Protein AF-A0A5B1LF75-F1 (afdb_monomer_lite)

pLDDT: mean 78.97, std 28.15, range [25.78, 98.94]

Sequence (343 aa):
MTRTSVPAWPSRISGEPVSKRRSRPREAIAARSAGSSSPKNPTRRSAPVAVMGRRYRPGLRGRDVVVQAARVIVPSPSFRDSESMTTTGTDVPAFGTLAWARARGGRMSRWEQVREGALSTRTLGPLMAARAADRLGVPVRNGASLDADELTVPDSKIAREADEECRTTTSPLLYNHSVRTYFWGLMLAKRDGLDPDRELFFVASMLHDLTLDATHRDHARMACFAARGGILADEWSEARGLDVVRRATLSNAISLHLNARIDPSFGPEAVLLQAGAGVDTIGLRYRHLDPGSVTRVLKRYPRHDLKASLPQTFAHEAHAGTRTAFLKSIGFNRLVRTSQFAE

Foldseek 3Di:
DDDDDDDDDDDDDDDDDDDDDDDDDDDDDDDDDDDDDDDDDDDDDDDDDDDDDDDDDDDDDDDDDDDDDDPPDDDDDDDDDDDDDDDDDPCQDDPLFLSNCVVPLQFDDPVNLVVLVVLLVVQVVVLVVVLVCVVVVNAQDQAQADDPVSLDADPDPLLVVLLVLLVPQDDLLLSLLLSQLLLQLVSVCSVVVADDPRSLLSSLSSQLCSCLGDVQVPVDSGLASLSSSLVVQLVVVVVVPDDPVSNSLSSRLSSQLLGSADDCVSGSSNRSSNQSSCCLQQVRCVSNHDPVRVVVSCVVRPNVPSLPPVLVSLVVSLPPRHSSVSCVVVPSNVSRNSHPDDD

Structure (mmCIF, N/CA/C/O backbone):
data_AF-A0A5B1LF75-F1
#
_entry.id   AF-A0A5B1LF75-F1
#
loop_
_atom_site.group_PDB
_atom_site.id
_atom_site.type_symbol
_atom_site.label_atom_id
_atom_site.label_alt_id
_atom_site.label_comp_id
_atom_site.label_asym_id
_atom_site.label_entity_id
_atom_site.label_seq_id
_atom_site.pdbx_PDB_ins_code
_atom_site.Cartn_x
_atom_site.Cartn_y
_atom_site.Cartn_z
_atom_site.occupancy
_atom_site.B_iso_or_equiv
_atom_site.auth_seq_id
_atom_site.auth_comp_id
_atom_site.auth_asym_id
_atom_site.auth_atom_id
_atom_site.pdbx_PDB_model_num
ATOM 1 N N . MET A 1 1 ? -11.449 -18.510 34.851 1.00 39.66 1 MET A N 1
ATOM 2 C CA . MET A 1 1 ? -11.137 -17.662 33.677 1.00 39.66 1 MET A CA 1
ATOM 3 C C . MET A 1 1 ? -10.036 -18.332 32.870 1.00 39.66 1 MET A C 1
ATOM 5 O O . MET A 1 1 ? -8.878 -18.271 33.260 1.00 39.66 1 MET A O 1
ATOM 9 N N . THR A 1 2 ? -10.389 -19.028 31.795 1.00 30.19 2 THR A N 1
ATOM 10 C CA . THR A 1 2 ? -9.448 -19.762 30.936 1.00 30.19 2 THR A CA 1
ATOM 11 C C . THR A 1 2 ? -8.926 -18.851 29.822 1.00 30.19 2 THR A C 1
ATOM 13 O O . THR A 1 2 ? -9.689 -18.397 28.975 1.00 30.19 2 THR A O 1
ATOM 16 N N . ARG A 1 3 ? -7.618 -18.561 29.817 1.00 30.80 3 ARG A N 1
ATOM 17 C CA . ARG A 1 3 ? -6.951 -17.886 28.691 1.00 30.80 3 ARG A CA 1
ATOM 18 C C . ARG A 1 3 ? -6.639 -18.913 27.602 1.00 30.80 3 ARG A C 1
ATOM 20 O O . ARG A 1 3 ? -5.670 -19.654 27.729 1.00 30.80 3 ARG A O 1
ATOM 27 N N . THR A 1 4 ? -7.407 -18.921 26.520 1.00 30.05 4 THR A N 1
ATOM 28 C CA . THR A 1 4 ? -7.021 -19.585 25.269 1.00 30.05 4 THR A CA 1
ATOM 29 C C . THR A 1 4 ? -6.006 -18.720 24.521 1.00 30.05 4 THR A C 1
ATOM 31 O O . THR A 1 4 ? -6.343 -17.688 23.945 1.00 30.05 4 THR A O 1
ATOM 34 N N . SER A 1 5 ? -4.740 -19.131 24.545 1.00 34.69 5 SER A N 1
ATOM 35 C CA . SER A 1 5 ? -3.685 -18.590 23.684 1.00 34.69 5 SER A CA 1
ATOM 36 C C . SER A 1 5 ? -3.685 -19.311 22.334 1.00 34.69 5 SER A C 1
ATOM 38 O O . SER A 1 5 ? -3.581 -20.535 22.299 1.00 34.69 5 SER A O 1
ATOM 40 N N . VAL A 1 6 ? -3.757 -18.556 21.238 1.00 40.31 6 VAL A N 1
ATOM 41 C CA . VAL A 1 6 ? -3.705 -19.045 19.846 1.00 40.31 6 VAL A CA 1
ATOM 42 C C . VAL A 1 6 ? -2.412 -18.499 19.206 1.00 40.31 6 VAL A C 1
ATOM 44 O O . VAL A 1 6 ? -2.029 -17.372 19.535 1.00 40.31 6 VAL A O 1
ATOM 47 N N . PRO A 1 7 ? -1.663 -19.284 18.405 1.00 35.97 7 PRO A N 1
ATOM 48 C CA . PRO A 1 7 ? -0.210 -19.120 18.333 1.00 35.97 7 PRO A CA 1
ATOM 49 C C . PRO A 1 7 ? 0.281 -17.995 17.410 1.00 35.97 7 PRO A C 1
ATOM 51 O O . PRO A 1 7 ? -0.265 -17.735 16.338 1.00 35.97 7 PRO A O 1
ATOM 54 N N . ALA A 1 8 ? 1.401 -17.390 17.811 1.00 37.75 8 ALA A N 1
ATOM 55 C CA . ALA A 1 8 ? 2.322 -16.734 16.889 1.00 37.75 8 ALA A CA 1
ATOM 56 C C . ALA A 1 8 ? 3.157 -17.797 16.149 1.00 37.75 8 ALA A C 1
ATOM 58 O O . ALA A 1 8 ? 3.396 -18.880 16.688 1.00 37.75 8 ALA A O 1
ATOM 59 N N . TRP A 1 9 ? 3.623 -17.485 14.937 1.00 36.34 9 TRP A N 1
ATOM 60 C CA . TRP A 1 9 ? 4.551 -18.357 14.209 1.00 36.34 9 TRP A CA 1
ATOM 61 C C . TRP A 1 9 ? 5.855 -18.539 15.016 1.00 36.34 9 TRP A C 1
ATOM 63 O O . TRP A 1 9 ? 6.400 -17.544 15.501 1.00 36.34 9 TRP A O 1
ATOM 73 N N . PRO A 1 10 ? 6.357 -19.775 15.202 1.00 34.59 10 PRO A N 1
ATOM 74 C CA . PRO A 1 10 ? 7.501 -20.029 16.071 1.00 34.59 10 PRO A CA 1
ATOM 75 C C . PRO A 1 10 ? 8.816 -19.557 15.437 1.00 34.59 10 PRO A C 1
ATOM 77 O O . PRO A 1 10 ? 9.327 -20.155 14.491 1.00 34.59 10 PRO A O 1
ATOM 80 N N . SER A 1 11 ? 9.413 -18.510 16.004 1.00 39.75 11 SER A N 1
ATOM 81 C CA . SER A 1 11 ? 10.752 -18.043 15.636 1.00 39.75 11 SER A CA 1
ATOM 82 C C . SER A 1 11 ? 11.831 -18.967 16.221 1.00 39.75 11 SER A C 1
ATOM 84 O O . SER A 1 11 ? 12.117 -18.869 17.415 1.00 39.75 11 SER A O 1
ATOM 86 N N . ARG A 1 12 ? 12.439 -19.845 15.405 1.00 31.09 12 ARG A N 1
ATOM 87 C CA . ARG A 1 12 ? 13.788 -20.438 15.607 1.00 31.09 12 ARG A CA 1
ATOM 88 C C . ARG A 1 12 ? 14.152 -21.426 14.490 1.00 31.09 12 ARG A C 1
ATOM 90 O O . ARG A 1 12 ? 13.627 -22.531 14.483 1.00 31.09 12 ARG A O 1
ATOM 97 N N . ILE A 1 13 ? 15.170 -21.096 13.692 1.00 33.12 13 ILE A N 1
ATOM 98 C CA . ILE A 1 13 ? 16.355 -21.958 13.526 1.00 33.12 13 ILE A CA 1
ATOM 99 C C . ILE A 1 13 ? 17.583 -21.042 13.519 1.00 33.12 13 ILE A C 1
ATOM 101 O O . ILE A 1 13 ? 17.749 -20.215 12.630 1.00 33.12 13 ILE A O 1
ATOM 105 N N . SER A 1 14 ? 18.444 -21.196 14.520 1.00 31.70 14 SER A N 1
ATOM 106 C CA . SER A 1 14 ? 19.818 -20.690 14.506 1.00 31.70 14 SER A CA 1
ATOM 107 C C . SER A 1 14 ? 20.726 -21.777 13.926 1.00 31.70 14 SER A C 1
ATOM 109 O O . SER A 1 14 ? 20.768 -22.875 14.481 1.00 31.70 14 SER A O 1
ATOM 111 N N . GLY A 1 15 ? 21.440 -21.480 12.839 1.00 29.59 15 GLY A N 1
ATOM 112 C CA . GLY A 1 15 ? 22.376 -22.395 12.178 1.00 29.59 15 GLY A CA 1
ATOM 113 C C . GLY A 1 15 ? 23.589 -21.641 11.627 1.00 29.59 15 GLY A C 1
ATOM 114 O O . GLY A 1 15 ? 23.452 -20.532 11.121 1.00 29.59 15 GLY A O 1
ATOM 115 N N . GLU A 1 16 ? 24.768 -22.234 11.795 1.00 31.58 16 GLU A N 1
ATOM 116 C CA . GLU A 1 16 ? 26.101 -21.637 11.613 1.00 31.58 16 GLU A CA 1
ATOM 117 C C . GLU A 1 16 ? 26.503 -21.278 10.158 1.00 31.58 16 GLU A C 1
ATOM 119 O O . GLU A 1 16 ? 25.836 -21.684 9.204 1.00 31.58 16 GLU A O 1
ATOM 124 N N . PRO A 1 17 ? 27.573 -20.472 9.955 1.00 30.55 17 PRO A N 1
ATOM 125 C CA . PRO A 1 17 ? 27.799 -19.768 8.691 1.00 30.55 17 PRO A CA 1
ATOM 126 C C . PRO A 1 17 ? 28.269 -20.659 7.533 1.00 30.55 17 PRO A C 1
ATOM 128 O O . PRO A 1 17 ? 29.198 -21.460 7.650 1.00 30.55 17 PRO A O 1
ATOM 131 N N . VAL A 1 18 ? 27.694 -20.420 6.351 1.00 33.41 18 VAL A N 1
ATOM 132 C CA . VAL A 1 18 ? 28.089 -21.081 5.100 1.00 33.41 18 VAL A CA 1
ATOM 133 C C . VAL A 1 18 ? 29.490 -20.636 4.671 1.00 33.41 18 VAL A C 1
ATOM 135 O O . VAL A 1 18 ? 29.747 -19.462 4.396 1.00 33.41 18 VAL A O 1
ATOM 138 N N . SER A 1 19 ? 30.407 -21.598 4.570 1.00 33.44 19 SER A N 1
ATOM 139 C CA . SER A 1 19 ? 31.780 -21.364 4.124 1.00 33.44 19 SER A CA 1
ATOM 140 C C . SER A 1 19 ? 31.873 -21.089 2.615 1.00 33.44 19 SER A C 1
ATOM 142 O O . SER A 1 19 ? 31.141 -21.642 1.792 1.00 33.44 19 SER A O 1
ATOM 144 N N . LYS A 1 20 ? 32.813 -20.217 2.229 1.00 34.72 20 LYS A N 1
ATOM 145 C CA . LYS A 1 20 ? 33.033 -19.791 0.837 1.00 34.72 20 LYS A CA 1
ATOM 146 C C . LYS A 1 20 ? 33.498 -20.958 -0.048 1.00 34.72 20 LYS A C 1
ATOM 148 O O . LYS A 1 20 ? 34.692 -21.258 -0.091 1.00 34.72 20 LYS A O 1
ATOM 153 N N . ARG A 1 21 ? 32.604 -21.553 -0.847 1.00 32.28 21 ARG A N 1
ATOM 154 C CA . ARG A 1 21 ? 33.005 -22.413 -1.977 1.00 32.28 21 ARG A CA 1
ATOM 155 C C . ARG A 1 21 ? 33.239 -21.576 -3.234 1.00 32.28 21 ARG A C 1
ATOM 157 O O . ARG A 1 21 ? 32.323 -20.966 -3.772 1.00 32.28 21 ARG A O 1
ATOM 164 N N . ARG A 1 22 ? 34.491 -21.567 -3.702 1.00 31.94 22 ARG A N 1
ATOM 165 C CA . ARG A 1 22 ? 34.892 -20.961 -4.980 1.00 31.94 22 ARG A CA 1
ATOM 166 C C . ARG A 1 22 ? 34.186 -21.656 -6.145 1.00 31.94 22 ARG A C 1
ATOM 168 O O . ARG A 1 22 ? 34.244 -22.881 -6.253 1.00 31.94 22 ARG A O 1
ATOM 175 N N . SER A 1 23 ? 33.614 -20.874 -7.052 1.00 30.98 23 SER A N 1
ATOM 176 C CA . SER A 1 23 ? 33.208 -21.342 -8.373 1.00 30.98 23 SER A CA 1
ATOM 177 C C . SER A 1 23 ? 34.441 -21.700 -9.215 1.00 30.98 23 SER A C 1
ATOM 179 O O . SER A 1 23 ? 35.432 -20.970 -9.252 1.00 30.98 23 SER A O 1
ATOM 181 N N . ARG A 1 24 ? 34.376 -22.838 -9.912 1.00 33.34 24 ARG A N 1
ATOM 182 C CA . ARG A 1 24 ? 35.199 -23.130 -11.093 1.00 33.34 24 ARG A CA 1
ATOM 183 C C . ARG A 1 24 ? 34.243 -23.332 -12.272 1.00 33.34 24 ARG A C 1
ATOM 185 O O . ARG A 1 24 ? 33.234 -24.011 -12.080 1.00 33.34 24 ARG A O 1
ATOM 192 N N . PRO A 1 25 ? 34.519 -22.753 -13.451 1.00 30.62 25 PRO A N 1
ATOM 193 C CA . PRO A 1 25 ? 33.679 -22.951 -14.624 1.00 30.62 25 PRO A CA 1
ATOM 194 C C . PRO A 1 25 ? 33.821 -24.387 -15.144 1.00 30.62 25 PRO A C 1
ATOM 196 O O . PRO A 1 25 ? 34.864 -25.020 -14.964 1.00 30.62 25 PRO A O 1
ATOM 199 N N . ARG A 1 26 ? 32.785 -24.884 -15.822 1.00 34.56 26 ARG A N 1
ATOM 200 C CA . ARG A 1 26 ? 32.883 -26.046 -16.710 1.00 34.56 26 ARG A CA 1
ATOM 201 C C . ARG A 1 26 ? 32.345 -25.687 -18.085 1.00 34.56 26 ARG A C 1
ATOM 203 O O . ARG A 1 26 ? 31.432 -24.874 -18.203 1.00 34.56 26 ARG A O 1
ATOM 210 N N . GLU A 1 27 ? 33.004 -26.241 -19.092 1.00 31.64 27 GLU A N 1
ATOM 211 C CA . GLU A 1 27 ? 32.927 -25.789 -20.476 1.00 31.64 27 GLU A CA 1
ATOM 212 C C . GLU A 1 27 ? 31.635 -26.196 -21.190 1.00 31.64 27 GLU A C 1
ATOM 214 O O . GLU A 1 27 ? 30.906 -27.098 -20.773 1.00 31.64 27 GLU A O 1
ATOM 219 N N . ALA A 1 28 ? 31.375 -25.509 -22.302 1.00 29.94 28 ALA A N 1
ATOM 220 C CA . ALA A 1 28 ? 30.283 -25.822 -23.205 1.00 29.94 28 ALA A CA 1
ATOM 221 C C . ALA A 1 28 ? 30.513 -27.165 -23.916 1.00 29.94 28 ALA A C 1
ATOM 223 O O . ALA A 1 28 ? 31.607 -27.443 -24.406 1.00 29.94 28 ALA A O 1
ATOM 224 N N . ILE A 1 29 ? 29.446 -27.952 -24.060 1.00 33.34 29 ILE A N 1
ATOM 225 C CA . ILE A 1 29 ? 29.390 -29.082 -24.992 1.00 33.34 29 ILE A CA 1
ATOM 226 C C . ILE A 1 29 ? 28.343 -28.746 -26.054 1.00 33.34 29 ILE A C 1
ATOM 228 O O . ILE A 1 29 ? 27.200 -28.418 -25.739 1.00 33.34 29 ILE A O 1
ATOM 232 N N . ALA A 1 30 ? 28.760 -28.786 -27.318 1.00 31.09 30 ALA A N 1
ATOM 233 C CA . ALA A 1 30 ? 27.933 -28.402 -28.453 1.00 31.09 30 ALA A CA 1
ATOM 234 C C . ALA A 1 30 ? 26.830 -29.435 -28.741 1.00 31.09 30 ALA A C 1
ATOM 236 O O . ALA A 1 30 ? 27.098 -30.633 -28.849 1.00 31.09 30 ALA A O 1
ATOM 237 N N . ALA A 1 31 ? 25.602 -28.958 -28.947 1.00 31.72 31 ALA A N 1
ATOM 238 C CA . ALA A 1 31 ? 24.515 -29.774 -29.475 1.00 31.72 31 ALA A CA 1
ATOM 239 C C . ALA A 1 31 ? 24.684 -29.970 -30.992 1.00 31.72 31 ALA A C 1
ATOM 241 O O . ALA A 1 31 ? 24.850 -29.001 -31.736 1.00 31.72 31 ALA A O 1
ATOM 242 N N . ARG A 1 32 ? 24.617 -31.222 -31.461 1.00 32.38 32 ARG A N 1
ATOM 243 C CA . ARG A 1 32 ? 24.521 -31.551 -32.892 1.00 32.38 32 ARG A CA 1
ATOM 244 C C . ARG A 1 32 ? 23.061 -31.580 -33.344 1.00 32.38 32 ARG A C 1
ATOM 246 O O . ARG A 1 32 ? 22.176 -31.975 -32.593 1.00 32.38 32 ARG A O 1
ATOM 253 N N . SER A 1 33 ? 22.841 -31.178 -34.590 1.00 29.25 33 SER A N 1
ATOM 254 C CA . SER A 1 33 ? 21.545 -31.126 -35.265 1.00 29.25 33 SER A CA 1
ATOM 255 C C . SER A 1 33 ? 21.204 -32.421 -36.014 1.00 29.25 33 SER A C 1
ATOM 257 O O . SER A 1 33 ? 22.090 -33.058 -36.579 1.00 29.25 33 SER A O 1
ATOM 259 N N . ALA A 1 34 ? 19.907 -32.759 -36.021 1.00 30.27 34 ALA A N 1
ATOM 260 C CA . ALA A 1 34 ? 19.128 -33.629 -36.927 1.00 30.27 34 ALA A CA 1
ATOM 261 C C . ALA A 1 34 ? 17.940 -34.198 -36.115 1.00 30.27 34 ALA A C 1
ATOM 263 O O . ALA A 1 34 ? 18.105 -34.499 -34.940 1.00 30.27 34 ALA A O 1
ATOM 264 N N . GLY A 1 35 ? 16.725 -34.372 -36.634 1.00 26.64 35 GLY A N 1
ATOM 265 C CA . GLY A 1 35 ? 16.194 -34.086 -37.966 1.00 26.64 35 GLY A CA 1
ATOM 266 C C . GLY A 1 35 ? 14.656 -34.132 -37.942 1.00 26.64 35 GLY A C 1
ATOM 267 O O . GLY A 1 35 ? 14.045 -34.383 -36.906 1.00 26.64 35 GLY A O 1
ATOM 268 N N . SER A 1 36 ? 14.024 -33.846 -39.075 1.00 27.98 36 SER A N 1
ATOM 269 C CA . SER A 1 36 ? 12.570 -33.706 -39.223 1.00 27.98 36 SER A CA 1
ATOM 270 C C . SER A 1 36 ? 11.781 -35.023 -39.144 1.00 27.98 36 SER A C 1
ATOM 272 O O . SER A 1 36 ? 12.218 -36.050 -39.654 1.00 27.98 36 SER A O 1
ATOM 274 N N . SER A 1 37 ? 10.545 -34.966 -38.629 1.00 31.20 37 SER A N 1
ATOM 275 C CA . SER A 1 37 ? 9.346 -35.490 -39.325 1.00 31.20 37 SER A CA 1
ATOM 276 C C . SER A 1 37 ? 8.045 -35.267 -38.531 1.00 31.20 37 SER A C 1
ATOM 278 O O . SER A 1 37 ? 7.890 -35.718 -37.404 1.00 31.20 37 SER A O 1
ATOM 280 N N . SER A 1 38 ? 7.067 -34.600 -39.153 1.00 28.22 38 SER A N 1
ATOM 281 C CA . SER A 1 38 ? 5.640 -34.756 -38.815 1.00 28.22 38 SER A CA 1
ATOM 282 C C . SER A 1 38 ? 5.049 -35.904 -39.634 1.00 28.22 38 SER A C 1
ATOM 284 O O . SER A 1 38 ? 5.512 -36.137 -40.753 1.00 28.22 38 SER A O 1
ATOM 286 N N . PRO A 1 39 ? 3.954 -36.532 -39.169 1.00 37.47 39 PRO A N 1
ATOM 287 C CA . PRO A 1 39 ? 2.760 -36.458 -40.016 1.00 37.47 39 PRO A CA 1
ATOM 288 C C . PRO A 1 39 ? 1.398 -36.371 -39.289 1.00 37.47 39 PRO A C 1
ATOM 290 O O . PRO A 1 39 ? 1.063 -37.175 -38.432 1.00 37.47 39 PRO A O 1
ATOM 293 N N . LYS A 1 40 ? 0.572 -35.454 -39.811 1.00 31.16 40 LYS A N 1
ATOM 294 C CA . LYS A 1 40 ? -0.854 -35.611 -40.178 1.00 31.16 40 LYS A CA 1
ATOM 295 C C . LYS A 1 40 ? -1.883 -36.104 -39.136 1.00 31.16 40 LYS A C 1
ATOM 297 O O . LYS A 1 40 ? -2.067 -37.288 -38.884 1.00 31.16 40 LYS A O 1
ATOM 302 N N . ASN A 1 41 ? -2.711 -35.139 -38.745 1.00 30.11 41 ASN A N 1
ATOM 303 C CA . ASN A 1 41 ? -4.072 -35.254 -38.216 1.00 30.11 41 ASN A CA 1
ATOM 304 C C . ASN A 1 41 ? -5.067 -35.902 -39.224 1.00 30.11 41 ASN A C 1
ATOM 306 O O . ASN A 1 41 ? -5.014 -35.546 -40.405 1.00 30.11 41 ASN A O 1
ATOM 310 N N . PRO A 1 42 ? -6.024 -36.750 -38.791 1.00 38.19 42 PRO A N 1
ATOM 311 C CA . PRO A 1 42 ? -7.243 -37.063 -39.538 1.00 38.19 42 PRO A CA 1
ATOM 312 C C . PRO A 1 42 ? -8.510 -36.446 -38.908 1.00 38.19 42 PRO A C 1
ATOM 314 O O . PRO A 1 42 ? -8.822 -36.611 -37.731 1.00 38.19 42 PRO A O 1
ATOM 317 N N . THR A 1 43 ? -9.296 -35.770 -39.742 1.00 32.16 43 THR A N 1
ATOM 318 C CA . THR A 1 43 ? -10.573 -35.133 -39.397 1.00 32.16 43 THR A CA 1
ATOM 319 C C . THR A 1 43 ? -11.711 -36.130 -39.137 1.00 32.16 43 THR A C 1
ATOM 321 O O . THR A 1 43 ? -11.832 -37.146 -39.821 1.00 32.16 43 THR A O 1
ATOM 324 N N . ARG A 1 44 ? -12.664 -35.775 -38.257 1.00 33.28 44 ARG A N 1
ATOM 325 C CA . ARG A 1 44 ? -14.043 -36.298 -38.343 1.00 33.28 44 ARG A CA 1
ATOM 326 C C . ARG A 1 44 ? -15.088 -35.297 -37.830 1.00 33.28 44 ARG A C 1
ATOM 328 O O . ARG A 1 44 ? -14.942 -34.729 -36.755 1.00 33.28 44 ARG A O 1
ATOM 335 N N . ARG A 1 45 ? -16.130 -35.071 -38.639 1.00 30.41 45 ARG A N 1
ATOM 336 C CA . ARG A 1 45 ? -17.307 -34.222 -38.355 1.00 30.41 45 ARG A CA 1
ATOM 337 C C . ARG A 1 45 ? -18.492 -35.041 -37.806 1.00 30.41 45 ARG A C 1
ATOM 339 O O . ARG A 1 45 ? -18.508 -36.259 -37.976 1.00 30.41 45 ARG A O 1
ATOM 346 N N . SER A 1 46 ? -19.514 -34.295 -37.347 1.00 29.77 46 SER A N 1
ATOM 347 C CA . SER A 1 46 ? -20.931 -34.672 -37.104 1.00 29.77 46 SER A CA 1
ATOM 348 C C . SER A 1 46 ? -21.229 -35.384 -35.771 1.00 29.77 46 SER A C 1
ATOM 350 O O . SER A 1 46 ? -20.408 -36.166 -35.313 1.00 29.77 46 SER A O 1
ATOM 352 N N . ALA A 1 47 ? -22.376 -35.175 -35.100 1.00 31.22 47 ALA A N 1
ATOM 353 C CA . ALA A 1 47 ? -23.537 -34.280 -35.333 1.00 31.22 47 ALA A CA 1
ATOM 354 C C . ALA A 1 47 ? -24.262 -33.951 -33.988 1.00 31.22 47 ALA A C 1
ATOM 356 O O . ALA A 1 47 ? -23.972 -34.614 -32.992 1.00 31.22 47 ALA A O 1
ATOM 357 N N . PRO A 1 48 ? -25.163 -32.939 -33.909 1.00 32.34 48 PRO A N 1
ATOM 358 C CA . PRO A 1 48 ? -25.764 -32.503 -32.641 1.00 32.34 48 PRO A CA 1
ATOM 359 C C . PRO A 1 48 ? -27.013 -33.306 -32.233 1.00 32.34 48 PRO A C 1
ATOM 361 O O . PRO A 1 48 ? -27.712 -33.859 -33.079 1.00 32.34 48 PRO A O 1
ATOM 364 N N . VAL A 1 49 ? -27.348 -33.263 -30.939 1.00 30.19 49 VAL A N 1
ATOM 365 C CA . VAL A 1 49 ? -28.645 -33.698 -30.390 1.00 30.19 49 VAL A CA 1
ATOM 366 C C . VAL A 1 49 ? -29.353 -32.491 -29.768 1.00 30.19 49 VAL A C 1
ATOM 368 O O . VAL A 1 49 ? -28.737 -31.700 -29.057 1.00 30.19 49 VAL A O 1
ATOM 371 N N . ALA A 1 50 ? -30.648 -32.355 -30.043 1.00 27.88 50 ALA A N 1
ATOM 372 C CA . ALA A 1 50 ? -31.540 -31.332 -29.500 1.00 27.88 50 ALA A CA 1
ATOM 373 C C . ALA A 1 50 ? -32.891 -31.969 -29.115 1.00 27.88 50 ALA A C 1
ATOM 375 O O . ALA A 1 50 ? -33.107 -33.139 -29.424 1.00 27.88 50 ALA A O 1
ATOM 376 N N . VAL A 1 51 ? -33.813 -31.167 -28.547 1.00 27.75 51 VAL A N 1
ATOM 377 C CA . VAL A 1 51 ? -35.183 -31.555 -28.106 1.00 27.75 51 VAL A CA 1
ATOM 378 C C . VAL A 1 51 ? -35.150 -32.359 -26.782 1.00 27.75 51 VAL A C 1
ATOM 380 O O . VAL A 1 51 ? -34.276 -33.192 -26.600 1.00 27.75 51 VAL A O 1
ATOM 383 N N . MET A 1 52 ? -35.979 -32.165 -25.744 1.00 28.50 52 MET A N 1
ATOM 384 C CA . MET A 1 52 ? -37.241 -31.436 -25.469 1.00 28.50 52 MET A CA 1
ATOM 385 C C . MET A 1 52 ? -37.123 -30.826 -24.040 1.00 28.50 52 MET A C 1
ATOM 387 O O . MET A 1 52 ? -36.352 -31.323 -23.233 1.00 28.50 52 MET A O 1
ATOM 391 N N . GLY A 1 53 ? -37.838 -29.794 -23.584 1.00 25.94 53 GLY A N 1
ATOM 392 C CA . GLY A 1 53 ? -39.105 -29.245 -24.060 1.00 25.94 53 GLY A CA 1
ATOM 393 C C . GLY A 1 53 ? -40.291 -29.623 -23.155 1.00 25.94 53 GLY A C 1
ATOM 394 O O . GLY A 1 53 ? -41.167 -30.353 -23.603 1.00 25.94 53 GLY A O 1
ATOM 395 N N . ARG A 1 54 ? -40.369 -29.116 -21.909 1.00 29.34 54 ARG A N 1
ATOM 396 C CA . ARG A 1 54 ? -41.617 -29.103 -21.104 1.00 29.34 54 ARG A CA 1
ATOM 397 C C . ARG A 1 54 ? -41.790 -27.788 -20.337 1.00 29.34 54 ARG A C 1
ATOM 399 O O . ARG A 1 54 ? -40.918 -27.381 -19.579 1.00 29.34 54 ARG A O 1
ATOM 406 N N . ARG A 1 55 ? -42.945 -27.141 -20.532 1.00 30.55 55 ARG A N 1
ATOM 407 C CA . ARG A 1 55 ? -43.445 -26.022 -19.714 1.00 30.55 55 ARG A CA 1
ATOM 408 C C . ARG A 1 55 ? -44.371 -26.574 -18.627 1.00 30.55 55 ARG A C 1
ATOM 410 O O . ARG A 1 55 ? -45.140 -27.486 -18.915 1.00 30.55 55 ARG A O 1
ATOM 417 N N . TYR A 1 56 ? -44.380 -25.962 -17.444 1.00 25.78 56 TYR A N 1
ATOM 418 C CA . TYR A 1 56 ? -45.478 -26.106 -16.481 1.00 25.78 56 TYR A CA 1
ATOM 419 C C . TYR A 1 56 ? -45.680 -24.810 -15.678 1.00 25.78 56 TYR A C 1
ATOM 421 O O . TYR A 1 56 ? -44.715 -24.134 -15.321 1.00 25.78 56 TYR A O 1
ATOM 429 N N . ARG A 1 57 ? -46.943 -24.442 -15.444 1.00 29.97 57 ARG A N 1
ATOM 430 C CA . ARG A 1 57 ? -47.444 -23.301 -14.648 1.00 29.97 57 ARG A CA 1
ATOM 431 C C . ARG A 1 57 ? -48.967 -23.490 -14.485 1.00 29.97 57 ARG A C 1
ATOM 433 O O . ARG A 1 57 ? -49.553 -24.086 -15.386 1.00 29.97 57 ARG A O 1
ATOM 440 N N . PRO A 1 58 ? -49.640 -22.843 -13.512 1.00 46.84 58 PRO A N 1
ATOM 441 C CA . PRO A 1 58 ? -49.169 -22.344 -12.209 1.00 46.84 58 PRO A CA 1
ATOM 442 C C . PRO A 1 58 ? -50.105 -22.756 -11.036 1.00 46.84 58 PRO A C 1
ATOM 444 O O . PRO A 1 58 ? -51.186 -23.287 -11.263 1.00 46.84 58 PRO A O 1
ATOM 447 N N . GLY A 1 59 ? -49.747 -22.445 -9.779 1.00 26.78 59 GLY A N 1
ATOM 448 C CA . GLY A 1 59 ? -50.627 -22.707 -8.623 1.00 26.78 59 GLY A CA 1
ATOM 449 C C . GLY A 1 59 ? -50.281 -21.963 -7.321 1.00 26.78 59 GLY A C 1
ATOM 450 O O . GLY A 1 59 ? -49.460 -22.430 -6.552 1.00 26.78 59 GLY A O 1
ATOM 451 N N . LEU A 1 60 ? -50.969 -20.835 -7.095 1.00 30.84 60 LEU A N 1
ATOM 452 C CA . LEU A 1 60 ? -51.387 -20.224 -5.810 1.00 30.84 60 LEU A CA 1
ATOM 453 C C . LEU A 1 60 ? -50.400 -19.938 -4.638 1.00 30.84 60 LEU A C 1
ATOM 455 O O . LEU A 1 60 ? -49.987 -20.816 -3.898 1.00 30.84 60 LEU A O 1
ATOM 459 N N . ARG A 1 61 ? -50.285 -18.625 -4.355 1.00 30.56 61 ARG A N 1
ATOM 460 C CA . ARG A 1 61 ? -50.323 -17.930 -3.038 1.00 30.56 61 ARG A CA 1
ATOM 461 C C . ARG A 1 61 ? -49.375 -18.368 -1.898 1.00 30.56 61 ARG A C 1
ATOM 463 O O . ARG A 1 61 ? -49.704 -19.228 -1.093 1.00 30.56 61 ARG A O 1
ATOM 470 N N . GLY A 1 62 ? -48.352 -17.540 -1.676 1.00 28.98 62 GLY A N 1
ATOM 471 C CA . GLY A 1 62 ? -47.696 -17.302 -0.381 1.00 28.98 62 GLY A CA 1
ATOM 472 C C . GLY A 1 62 ? -47.202 -15.849 -0.328 1.00 28.98 62 GLY A C 1
ATOM 473 O O . GLY A 1 62 ? -46.796 -15.315 -1.360 1.00 28.98 62 GLY A O 1
ATOM 474 N N . ARG A 1 63 ? -47.313 -15.170 0.822 1.00 37.19 63 ARG A N 1
ATOM 475 C CA . ARG A 1 63 ? -46.775 -13.810 1.016 1.00 37.19 63 ARG A CA 1
ATOM 476 C C . ARG A 1 63 ? -45.325 -13.921 1.475 1.00 37.19 63 ARG A C 1
ATOM 478 O O . ARG A 1 63 ? -45.125 -14.445 2.558 1.00 37.19 63 ARG A O 1
ATOM 485 N N . ASP A 1 64 ? -44.385 -13.332 0.742 1.00 29.42 64 ASP A N 1
ATOM 486 C CA . ASP A 1 64 ? -43.052 -13.018 1.266 1.00 29.42 64 ASP A CA 1
ATOM 487 C C . ASP A 1 64 ? -42.501 -11.732 0.645 1.00 29.42 64 ASP A C 1
ATOM 489 O O . ASP A 1 64 ? -42.658 -11.469 -0.551 1.00 29.42 64 ASP A O 1
ATOM 493 N N . VAL A 1 65 ? -41.869 -10.908 1.483 1.00 34.47 65 VAL A N 1
ATOM 494 C CA . VAL A 1 65 ? -41.248 -9.638 1.089 1.00 34.47 65 VAL A CA 1
ATOM 495 C C . VAL A 1 65 ? -39.827 -9.923 0.614 1.00 34.47 65 VAL A C 1
ATOM 497 O O . VAL A 1 65 ? -38.928 -10.150 1.419 1.00 34.47 65 VAL A O 1
ATOM 500 N N . VAL A 1 66 ? -39.610 -9.896 -0.702 1.00 28.72 66 VAL A N 1
ATOM 501 C CA . VAL A 1 66 ? -38.280 -10.110 -1.288 1.00 28.72 66 VAL A CA 1
ATOM 502 C C . VAL A 1 66 ? -37.568 -8.774 -1.481 1.00 28.72 66 VAL A C 1
ATOM 504 O O . VAL A 1 66 ? -37.929 -7.977 -2.346 1.00 28.72 66 VAL A O 1
ATOM 507 N N . VAL A 1 67 ? -36.509 -8.552 -0.700 1.00 32.28 67 VAL A N 1
ATOM 508 C CA . VAL A 1 67 ? -35.537 -7.480 -0.950 1.00 32.28 67 VAL A CA 1
ATOM 509 C C . VAL A 1 67 ? -34.780 -7.811 -2.236 1.00 32.28 67 VAL A C 1
ATOM 511 O O . VAL A 1 67 ? -34.060 -8.807 -2.311 1.00 32.28 67 VAL A O 1
ATOM 514 N N . GLN A 1 68 ? -34.948 -6.982 -3.265 1.00 25.91 68 GLN A N 1
ATOM 515 C CA . GLN A 1 68 ? -34.378 -7.226 -4.587 1.00 25.91 68 GLN A CA 1
ATOM 516 C C . GLN A 1 68 ? -32.884 -6.864 -4.625 1.00 25.91 68 GLN A C 1
ATOM 518 O O . GLN A 1 68 ? -32.489 -5.790 -5.075 1.00 25.91 68 GLN A O 1
ATOM 523 N N . ALA A 1 69 ? -32.038 -7.785 -4.160 1.00 30.03 69 ALA A N 1
ATOM 524 C CA . ALA A 1 69 ? -30.594 -7.701 -4.341 1.00 30.03 69 ALA A CA 1
ATOM 525 C C . ALA A 1 69 ? -30.243 -7.855 -5.833 1.00 30.03 69 ALA A C 1
ATOM 527 O O . ALA A 1 69 ? -30.333 -8.946 -6.403 1.00 30.03 69 ALA A O 1
ATOM 528 N N . ALA A 1 70 ? -29.839 -6.758 -6.474 1.00 28.80 70 ALA A N 1
ATOM 529 C CA . ALA A 1 70 ? -29.369 -6.772 -7.853 1.00 28.80 70 ALA A CA 1
ATOM 530 C C . ALA A 1 70 ? -28.020 -7.507 -7.946 1.00 28.80 70 ALA A C 1
ATOM 532 O O . ALA A 1 70 ? -26.963 -6.931 -7.696 1.00 28.80 70 ALA A O 1
ATOM 533 N N . ARG A 1 71 ? -28.050 -8.793 -8.320 1.00 28.12 71 ARG A N 1
ATOM 534 C CA . ARG A 1 71 ? -26.843 -9.534 -8.710 1.00 28.12 71 ARG A CA 1
ATOM 535 C C . ARG A 1 71 ? -26.281 -8.931 -9.997 1.00 28.12 71 ARG A C 1
ATOM 537 O O . ARG A 1 71 ? -26.819 -9.172 -11.076 1.00 28.12 71 ARG A O 1
ATOM 544 N N . VAL A 1 72 ? -25.185 -8.186 -9.883 1.00 30.52 72 VAL A N 1
ATOM 545 C CA . VAL A 1 72 ? -24.358 -7.813 -11.034 1.00 30.52 72 VAL A CA 1
ATOM 546 C C . VAL A 1 72 ? -23.646 -9.076 -11.514 1.00 30.52 72 VAL A C 1
ATOM 548 O O . VAL A 1 72 ? -22.662 -9.513 -10.924 1.00 30.52 72 VAL A O 1
ATOM 551 N N . ILE A 1 73 ? -24.179 -9.696 -12.565 1.00 30.36 73 ILE A N 1
ATOM 552 C CA . ILE A 1 73 ? -23.508 -10.796 -13.256 1.00 30.36 73 ILE A CA 1
ATOM 553 C C . ILE A 1 73 ? -22.412 -10.170 -14.119 1.00 30.36 73 ILE A C 1
ATOM 555 O O . ILE A 1 73 ? -22.705 -9.570 -15.150 1.00 30.36 73 ILE A O 1
ATOM 559 N N . VAL A 1 74 ? -21.158 -10.300 -13.689 1.00 33.78 74 VAL A N 1
ATOM 560 C CA . VAL A 1 74 ? -19.993 -9.970 -14.517 1.00 33.78 74 VAL A CA 1
ATOM 561 C C . VAL A 1 74 ? -19.771 -11.141 -15.482 1.00 33.78 74 VAL A C 1
ATOM 563 O O . VAL A 1 74 ? -19.498 -12.248 -15.014 1.00 33.78 74 VAL A O 1
ATOM 566 N N . PRO A 1 75 ? -19.918 -10.965 -16.808 1.00 30.19 75 PRO A N 1
ATOM 567 C CA . PRO A 1 75 ? -19.657 -12.044 -17.751 1.00 30.19 75 PRO A CA 1
ATOM 568 C C . PRO A 1 75 ? -18.150 -12.302 -17.852 1.00 30.19 75 PRO A C 1
ATOM 570 O O . PRO A 1 75 ? -17.368 -11.386 -18.104 1.00 30.19 75 PRO A O 1
ATOM 573 N N . SER A 1 76 ? -17.739 -13.560 -17.694 1.00 30.30 76 SER A N 1
ATOM 574 C CA . SER A 1 76 ? -16.372 -13.988 -18.002 1.00 30.30 76 SER A CA 1
ATOM 575 C C . SER A 1 76 ? -16.102 -13.813 -19.505 1.00 30.30 76 SER A C 1
ATOM 577 O O . SER A 1 76 ? -16.927 -14.259 -20.308 1.00 30.30 76 SER A O 1
ATOM 579 N N . PRO A 1 77 ? -14.980 -13.199 -19.923 1.00 33.72 77 PRO A N 1
ATOM 580 C CA . PRO A 1 77 ? -14.687 -13.015 -21.338 1.00 33.72 77 PRO A CA 1
ATOM 581 C C . PRO A 1 77 ? -14.301 -14.354 -21.977 1.00 33.72 77 PRO A C 1
ATOM 583 O O . PRO A 1 77 ? -13.230 -14.903 -21.720 1.00 33.72 77 PRO A O 1
ATOM 586 N N . SER A 1 78 ? -15.174 -14.882 -22.833 1.00 30.94 78 SER A N 1
ATOM 587 C CA . SER A 1 78 ? -14.836 -15.999 -23.710 1.00 30.94 78 SER A CA 1
ATOM 588 C C . SER A 1 78 ? -13.886 -15.518 -24.806 1.00 30.94 78 SER A C 1
ATOM 590 O O . SER A 1 78 ? -14.265 -14.738 -25.679 1.00 30.94 78 SER A O 1
ATOM 592 N N . PHE A 1 79 ? -12.647 -16.008 -24.778 1.00 30.05 79 PHE A N 1
ATOM 593 C CA . PHE A 1 79 ? -11.697 -15.786 -25.864 1.00 30.05 79 PHE A CA 1
ATOM 594 C C . PHE A 1 79 ? -12.258 -16.364 -27.174 1.00 30.05 79 PHE A C 1
ATOM 596 O O . PHE A 1 79 ? -12.648 -17.533 -27.240 1.00 30.05 79 PHE A O 1
ATOM 603 N N . ARG A 1 80 ? -12.289 -15.539 -28.222 1.00 28.67 80 ARG A N 1
ATOM 604 C CA . ARG A 1 80 ? -12.405 -15.972 -29.615 1.00 28.67 80 ARG A CA 1
ATOM 605 C C . ARG A 1 80 ? -11.382 -15.210 -30.432 1.00 28.67 80 ARG A C 1
ATOM 607 O O . ARG A 1 80 ? -11.319 -13.988 -30.345 1.00 28.67 80 ARG A O 1
ATOM 614 N N . ASP A 1 81 ? -10.628 -15.950 -31.228 1.00 33.66 81 ASP A N 1
ATOM 615 C CA . ASP A 1 81 ? -9.653 -15.389 -32.149 1.00 33.66 81 ASP A CA 1
ATOM 616 C C . ASP A 1 81 ? -10.346 -14.570 -33.245 1.00 33.66 81 ASP A C 1
ATOM 618 O O . ASP A 1 81 ? -11.353 -14.993 -33.823 1.00 33.66 81 ASP A O 1
ATOM 622 N N . SER A 1 82 ? -9.776 -13.411 -33.560 1.00 33.62 82 SER A N 1
ATOM 623 C CA . SER A 1 82 ? -10.090 -12.656 -34.771 1.00 33.62 82 SER A CA 1
ATOM 624 C C . SER A 1 82 ? -8.821 -11.976 -35.276 1.00 33.62 82 SER A C 1
ATOM 626 O O . SER A 1 82 ? -8.375 -10.974 -34.715 1.00 33.62 82 SER A O 1
ATOM 628 N N . GLU A 1 83 ? -8.225 -12.538 -36.323 1.00 35.03 83 GLU A N 1
ATOM 629 C CA . GLU A 1 83 ? -7.086 -11.933 -37.006 1.00 35.03 83 GLU A CA 1
ATOM 630 C C . GLU A 1 83 ? -7.496 -10.725 -37.868 1.00 35.03 83 GLU A C 1
ATOM 632 O O . GLU A 1 83 ? -8.513 -10.745 -38.561 1.00 35.03 83 GLU A O 1
ATOM 637 N N . SER A 1 84 ? -6.566 -9.766 -37.937 1.00 33.41 84 SER A N 1
ATOM 638 C CA . SER A 1 84 ? -6.315 -8.816 -39.037 1.00 33.41 84 SER A CA 1
ATOM 639 C C . SER A 1 84 ? -7.024 -7.443 -39.087 1.00 33.41 84 SER A C 1
ATOM 641 O O . SER A 1 84 ? -8.194 -7.274 -38.764 1.00 33.41 84 SER A O 1
ATOM 643 N N . MET A 1 85 ? -6.232 -6.481 -39.597 1.00 31.48 85 MET A N 1
ATOM 644 C CA . MET A 1 85 ? -6.549 -5.126 -40.095 1.00 31.48 85 MET A CA 1
ATOM 645 C C . MET A 1 85 ? -6.698 -3.950 -39.097 1.00 31.48 85 MET A C 1
ATOM 647 O O . MET A 1 85 ? -7.786 -3.482 -38.792 1.00 31.48 85 MET A O 1
ATOM 651 N N . THR A 1 86 ? -5.535 -3.414 -38.681 1.00 36.66 86 THR A N 1
ATOM 652 C CA . THR A 1 86 ? -5.046 -2.023 -38.940 1.00 36.66 86 THR A CA 1
ATOM 653 C C . THR A 1 86 ? -6.093 -0.893 -39.119 1.00 36.66 86 THR A C 1
ATOM 655 O O . THR A 1 86 ? -6.956 -1.016 -39.978 1.00 36.66 86 THR A O 1
ATOM 658 N N . THR A 1 87 ? -6.015 0.294 -38.490 1.00 35.53 87 THR A N 1
ATOM 659 C CA . THR A 1 87 ? -4.835 1.168 -38.254 1.00 35.53 87 THR A CA 1
ATOM 660 C C . THR A 1 87 ? -4.987 2.153 -37.069 1.00 35.53 87 THR A C 1
ATOM 662 O O . THR A 1 87 ? -6.077 2.640 -36.794 1.00 35.53 87 THR A O 1
ATOM 665 N N . THR A 1 88 ? -3.847 2.575 -36.496 1.00 40.72 88 THR A N 1
ATOM 666 C CA . THR A 1 88 ? -3.610 3.881 -35.822 1.00 40.72 88 THR A CA 1
ATOM 667 C C . THR A 1 88 ? -4.554 4.327 -34.693 1.00 40.72 88 THR A C 1
ATOM 669 O O . THR A 1 88 ? -5.333 5.267 -34.844 1.00 40.72 88 THR A O 1
ATOM 672 N N . GLY A 1 89 ? -4.322 3.787 -33.498 1.00 39.31 89 GLY A N 1
ATOM 673 C CA . GLY A 1 89 ? -4.458 4.525 -32.240 1.00 39.31 89 GLY A CA 1
ATOM 674 C C . GLY A 1 89 ? -3.142 4.417 -31.469 1.00 39.31 89 GLY A C 1
ATOM 675 O O . GLY A 1 89 ? -2.565 3.335 -31.400 1.00 39.31 89 GLY A O 1
ATOM 676 N N . THR A 1 90 ? -2.617 5.515 -30.918 1.00 45.16 90 THR A N 1
ATOM 677 C CA . THR A 1 90 ? -1.502 5.416 -29.965 1.00 45.16 90 THR A CA 1
ATOM 678 C C . THR A 1 90 ? -2.056 4.915 -28.637 1.00 45.16 90 THR A C 1
ATOM 680 O O . THR A 1 90 ? -2.554 5.725 -27.851 1.00 45.16 90 THR A O 1
ATOM 683 N N . ASP A 1 91 ? -1.978 3.606 -28.387 1.00 64.06 91 ASP A N 1
ATOM 684 C CA . ASP A 1 91 ? -2.330 3.007 -27.095 1.00 64.06 91 ASP A CA 1
ATOM 685 C C . ASP A 1 91 ? -1.334 3.463 -26.020 1.00 64.06 91 ASP A C 1
ATOM 687 O O . ASP A 1 91 ? -0.335 2.811 -25.712 1.00 64.06 91 ASP A O 1
ATOM 691 N N . VAL A 1 9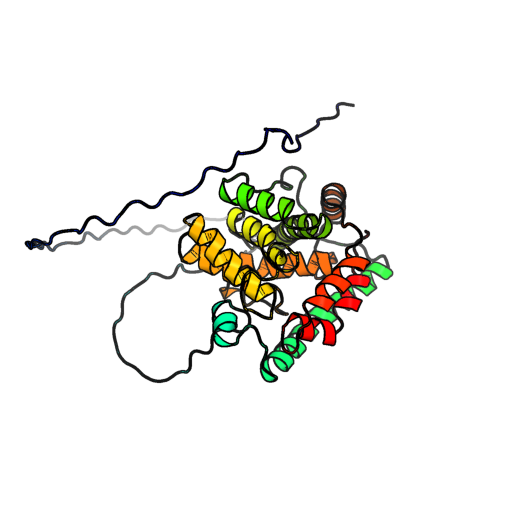2 ? -1.594 4.645 -25.460 1.00 77.62 92 VAL A N 1
ATOM 692 C CA . VAL A 1 92 ? -0.883 5.162 -24.293 1.00 77.62 92 VAL A CA 1
ATOM 693 C C . VAL A 1 92 ? -1.332 4.330 -23.090 1.00 77.62 92 VAL A C 1
ATOM 695 O O . VAL A 1 92 ? -2.514 4.382 -22.741 1.00 77.62 92 VAL A O 1
ATOM 698 N N . PRO A 1 93 ? -0.432 3.583 -22.422 1.00 93.06 93 PRO A N 1
ATOM 699 C CA . PRO A 1 93 ? -0.840 2.731 -21.316 1.00 93.06 93 PRO A CA 1
ATOM 700 C C . PRO A 1 93 ? -1.477 3.537 -20.181 1.00 93.06 93 PRO A C 1
ATOM 702 O O . PRO A 1 93 ? -1.028 4.640 -19.852 1.00 93.06 93 PRO A O 1
ATOM 705 N N . ALA A 1 94 ? -2.509 2.968 -19.559 1.00 95.19 94 ALA A N 1
ATOM 706 C CA . ALA A 1 94 ? -3.295 3.644 -18.534 1.00 95.19 94 ALA A CA 1
ATOM 707 C C . ALA A 1 94 ? -2.430 4.144 -17.362 1.00 95.19 94 ALA A C 1
ATOM 709 O O . ALA A 1 94 ? -1.576 3.421 -16.840 1.00 95.19 94 ALA A O 1
ATOM 710 N N . PHE A 1 95 ? -2.674 5.387 -16.937 1.00 96.25 95 PHE A N 1
ATOM 711 C CA . PHE A 1 95 ? -1.871 6.088 -15.934 1.00 96.25 95 PHE A CA 1
ATOM 712 C C . PHE A 1 95 ? -1.620 5.259 -14.661 1.00 96.25 95 PHE A C 1
ATOM 714 O O . PHE A 1 95 ? -2.550 4.809 -13.992 1.00 96.25 95 PHE A O 1
ATOM 721 N N . GLY A 1 96 ? -0.347 5.117 -14.289 1.00 96.69 96 GLY A N 1
ATOM 722 C CA . GLY A 1 96 ? 0.088 4.434 -13.070 1.00 96.69 96 GLY A CA 1
ATOM 723 C C . GLY A 1 96 ? 0.243 2.913 -13.180 1.00 96.69 96 GLY A C 1
ATOM 724 O O . GLY A 1 96 ? 0.814 2.321 -12.266 1.00 96.69 96 GLY A O 1
ATOM 725 N N . THR A 1 97 ? -0.193 2.281 -14.277 1.00 98.00 97 THR A N 1
ATOM 726 C CA . THR A 1 97 ? 0.102 0.860 -14.563 1.00 98.00 97 THR A CA 1
ATOM 727 C C . THR A 1 97 ? 1.605 0.614 -14.717 1.00 98.00 97 THR A C 1
ATOM 729 O O . THR A 1 97 ? 2.377 1.543 -14.979 1.00 98.00 97 THR A O 1
ATOM 732 N N . LEU A 1 98 ? 2.042 -0.644 -14.616 1.00 97.19 98 LEU A N 1
ATOM 733 C CA . LEU A 1 98 ? 3.443 -0.996 -14.863 1.00 97.19 98 LEU A CA 1
ATOM 734 C C . LEU A 1 98 ? 3.844 -0.725 -16.327 1.00 97.19 98 LEU A C 1
ATOM 736 O O . LEU A 1 98 ? 4.951 -0.258 -16.593 1.00 97.19 98 LEU A O 1
ATOM 740 N N . ALA A 1 99 ? 2.926 -0.931 -17.276 1.00 97.31 99 ALA A N 1
ATOM 741 C CA . ALA A 1 99 ? 3.131 -0.578 -18.682 1.00 97.31 99 ALA A CA 1
ATOM 742 C C . ALA A 1 99 ? 3.338 0.938 -18.869 1.00 97.31 99 ALA A C 1
ATOM 744 O O . ALA A 1 99 ? 4.281 1.354 -19.545 1.00 97.31 99 ALA A O 1
ATOM 745 N N . TRP A 1 100 ? 2.534 1.774 -18.198 1.00 97.00 100 TRP A N 1
ATOM 746 C CA . TRP A 1 100 ? 2.735 3.228 -18.164 1.00 97.00 100 TRP A CA 1
ATOM 747 C C . TRP A 1 100 ? 4.090 3.591 -17.560 1.00 97.00 100 TRP A C 1
ATOM 749 O O . TRP A 1 100 ? 4.817 4.420 -18.108 1.00 97.00 100 TRP A O 1
ATOM 759 N N . ALA A 1 101 ? 4.468 2.943 -16.458 1.00 96.38 101 ALA A N 1
ATOM 760 C CA . ALA A 1 101 ? 5.730 3.225 -15.800 1.00 96.38 101 ALA A CA 1
ATOM 761 C C . ALA A 1 101 ? 6.931 2.887 -16.691 1.00 96.38 101 ALA A C 1
ATOM 763 O O . ALA A 1 101 ? 7.824 3.724 -16.821 1.00 96.38 101 ALA A O 1
ATOM 764 N N . ARG A 1 102 ? 6.920 1.719 -17.352 1.00 95.69 102 ARG A N 1
ATOM 765 C CA . ARG A 1 102 ? 7.928 1.310 -18.344 1.00 95.69 102 ARG A CA 1
ATOM 766 C C . ARG A 1 102 ? 7.995 2.310 -19.513 1.00 95.69 102 ARG A C 1
ATOM 768 O O . ARG A 1 102 ? 9.083 2.758 -19.855 1.00 95.69 102 ARG A O 1
ATOM 775 N N . ALA A 1 103 ? 6.853 2.753 -20.048 1.00 95.06 103 ALA A N 1
ATOM 776 C CA . ALA A 1 103 ? 6.788 3.712 -21.161 1.00 95.06 103 ALA A CA 1
ATOM 777 C C . ALA A 1 103 ? 7.177 5.165 -20.799 1.00 95.06 103 ALA A C 1
ATOM 779 O O . ALA A 1 103 ? 7.543 5.947 -21.678 1.00 95.06 103 ALA A O 1
ATOM 780 N N . ARG A 1 104 ? 7.065 5.567 -19.524 1.00 93.25 104 ARG A N 1
ATOM 781 C CA . ARG A 1 104 ? 7.240 6.964 -19.065 1.00 93.25 104 ARG A CA 1
ATOM 782 C C . ARG A 1 104 ? 8.364 7.160 -18.041 1.00 93.25 104 ARG A C 1
ATOM 784 O O . ARG A 1 104 ? 8.510 8.257 -17.502 1.00 93.25 104 ARG A O 1
ATOM 791 N N . GLY A 1 105 ? 9.126 6.116 -17.711 1.00 92.75 105 GLY A N 1
ATOM 792 C CA . GLY A 1 105 ? 10.104 6.140 -16.614 1.00 92.75 105 GLY A CA 1
ATOM 793 C C . GLY A 1 105 ? 9.479 6.470 -15.249 1.00 92.75 105 GLY A C 1
ATOM 794 O O . GLY A 1 105 ? 10.122 7.102 -14.409 1.00 92.75 105 GLY A O 1
ATOM 795 N N . GLY A 1 106 ? 8.199 6.124 -15.057 1.00 93.38 106 GLY A N 1
ATOM 796 C CA . GLY A 1 106 ? 7.424 6.421 -13.845 1.00 93.38 106 GLY A CA 1
ATOM 797 C C . GLY A 1 106 ? 7.153 7.913 -13.596 1.00 93.38 106 GLY A C 1
ATOM 798 O O . GLY A 1 106 ? 6.880 8.300 -12.455 1.00 93.38 106 GLY A O 1
ATOM 799 N N . ARG A 1 107 ? 7.262 8.763 -14.629 1.00 95.94 107 ARG A N 1
ATOM 800 C CA . ARG A 1 107 ? 7.131 10.227 -14.532 1.00 95.94 107 ARG A CA 1
ATOM 801 C C . ARG A 1 107 ? 5.786 10.722 -15.063 1.00 95.94 107 ARG A C 1
ATOM 803 O O . ARG A 1 107 ? 5.410 10.441 -16.198 1.00 95.94 107 ARG A O 1
ATOM 810 N N . MET A 1 108 ? 5.105 11.528 -14.253 1.00 96.00 108 MET A N 1
ATOM 811 C CA . MET A 1 108 ? 3.836 12.169 -14.593 1.00 96.00 108 MET A CA 1
ATOM 812 C C . MET A 1 108 ? 4.044 13.348 -15.551 1.00 96.00 108 MET A C 1
ATOM 814 O O . MET A 1 108 ? 4.813 14.269 -15.262 1.00 96.00 108 MET A O 1
ATOM 818 N N . SER A 1 109 ? 3.283 13.384 -16.639 1.00 95.44 109 SER A N 1
ATOM 819 C CA . SER A 1 109 ? 3.044 14.591 -17.433 1.00 95.44 109 SER A CA 1
ATOM 820 C C . SER A 1 109 ? 2.275 15.653 -16.633 1.00 95.44 109 SER A C 1
ATOM 822 O O . SER A 1 109 ? 1.687 15.378 -15.584 1.00 95.44 109 SER A O 1
ATOM 824 N N . ARG A 1 110 ? 2.241 16.891 -17.143 1.00 95.25 110 ARG A N 1
ATOM 825 C CA . ARG A 1 110 ? 1.457 17.976 -16.528 1.00 95.25 110 ARG A CA 1
ATOM 826 C C . ARG A 1 110 ? -0.050 17.699 -16.561 1.00 95.25 110 ARG A C 1
ATOM 828 O O . ARG A 1 110 ? -0.726 17.978 -15.578 1.00 95.25 110 ARG A O 1
ATOM 835 N N . TRP A 1 111 ? -0.557 17.080 -17.627 1.00 94.56 111 TRP A N 1
ATOM 836 C CA . TRP A 1 111 ? -1.968 16.696 -17.724 1.00 94.56 111 TRP A CA 1
ATOM 837 C C . TRP A 1 111 ? -2.357 15.612 -16.714 1.00 94.56 111 TRP A C 1
ATOM 839 O O . TRP A 1 111 ? -3.411 15.717 -16.091 1.00 94.56 111 TRP A O 1
ATOM 849 N N . GLU A 1 112 ? -1.491 14.624 -16.472 1.00 95.88 112 GLU A N 1
ATOM 850 C CA . GLU A 1 112 ? -1.713 13.622 -15.419 1.00 95.88 112 GLU A CA 1
ATOM 851 C C . GLU A 1 112 ? -1.681 14.254 -14.020 1.00 95.88 112 GLU A C 1
ATOM 853 O O . GLU A 1 112 ? -2.528 13.927 -13.197 1.00 95.88 112 GLU A O 1
ATOM 858 N N . GLN A 1 113 ? -0.785 15.217 -13.758 1.00 96.38 113 GLN A N 1
ATOM 859 C CA . GLN A 1 113 ? -0.764 15.973 -12.491 1.00 96.38 113 GLN A CA 1
ATOM 860 C C . GLN A 1 113 ? -2.072 16.754 -12.269 1.00 96.38 113 GLN A C 1
ATOM 862 O O . GLN A 1 113 ? -2.636 16.713 -11.177 1.00 96.38 113 GLN A O 1
ATOM 867 N N . VAL A 1 114 ? -2.598 17.422 -13.304 1.00 95.44 114 VAL A N 1
ATOM 868 C CA . VAL A 1 114 ? -3.888 18.136 -13.232 1.00 95.44 114 VAL A CA 1
ATOM 869 C C . VAL A 1 114 ? -5.054 17.163 -13.019 1.00 95.44 114 VAL A C 1
ATOM 871 O O . VAL A 1 114 ? -5.894 17.397 -12.149 1.00 95.44 114 VAL A O 1
ATOM 874 N N . ARG A 1 115 ? -5.093 16.044 -13.758 1.00 94.75 115 ARG A N 1
ATOM 875 C CA . ARG A 1 115 ? -6.140 15.013 -13.644 1.00 94.75 115 ARG A CA 1
ATOM 876 C C . ARG A 1 115 ? -6.154 14.353 -12.264 1.00 94.75 115 ARG A C 1
ATOM 878 O O . ARG A 1 115 ? -7.214 14.281 -11.648 1.00 94.75 115 ARG A O 1
ATOM 885 N N . GLU A 1 116 ? -5.002 13.920 -11.755 1.00 94.75 116 GLU A N 1
ATOM 886 C CA . GLU A 1 116 ? -4.897 13.333 -10.414 1.00 94.75 116 GLU A CA 1
ATOM 887 C C . GLU A 1 116 ? -5.201 14.360 -9.316 1.00 94.75 116 GLU A C 1
ATOM 889 O O . GLU A 1 116 ? -5.816 14.014 -8.307 1.00 94.75 116 GLU A O 1
ATOM 894 N N . GLY A 1 117 ? -4.854 15.637 -9.519 1.00 94.00 117 GLY A N 1
ATOM 895 C CA . GLY A 1 117 ? -5.220 16.727 -8.609 1.00 94.00 117 GLY A CA 1
ATOM 896 C C . GLY A 1 117 ? -6.733 16.920 -8.530 1.00 94.00 117 GLY A C 1
ATOM 897 O O . GLY A 1 117 ? -7.305 16.910 -7.440 1.00 94.00 117 GLY A O 1
ATOM 898 N N . ALA A 1 118 ? -7.398 16.996 -9.685 1.00 93.06 118 ALA A N 1
ATOM 899 C CA . ALA A 1 118 ? -8.853 17.069 -9.772 1.00 93.06 118 ALA A CA 1
ATOM 900 C C . ALA A 1 118 ? -9.530 15.838 -9.140 1.00 93.06 118 ALA A C 1
ATOM 902 O O . ALA A 1 118 ? -10.473 15.993 -8.362 1.00 93.06 118 ALA A O 1
ATOM 903 N N . LEU A 1 119 ? -9.032 14.622 -9.396 1.00 92.25 119 LEU A N 1
ATOM 904 C CA . LEU A 1 119 ? -9.547 13.399 -8.768 1.00 92.25 119 LEU A CA 1
ATOM 905 C C . LEU A 1 119 ? -9.345 13.395 -7.246 1.00 92.25 119 LEU A C 1
ATOM 907 O O . LEU A 1 119 ? -10.267 13.023 -6.520 1.00 92.25 119 LEU A O 1
ATOM 911 N N . SER A 1 120 ? -8.204 13.886 -6.753 1.00 90.38 120 SER A N 1
ATOM 912 C CA . SER A 1 120 ? -7.904 13.968 -5.316 1.00 90.38 120 SER A CA 1
ATOM 913 C C . SER A 1 120 ? -8.917 14.820 -4.544 1.00 90.38 120 SER A C 1
ATOM 915 O O . SER A 1 120 ? -9.231 14.493 -3.401 1.00 90.38 120 SER A O 1
ATOM 917 N N . THR A 1 121 ? -9.506 15.860 -5.152 1.00 87.44 121 THR A N 1
ATOM 918 C CA . THR A 1 121 ? -10.544 16.684 -4.490 1.00 87.44 121 THR A CA 1
ATOM 919 C C . THR A 1 121 ? -11.748 15.857 -4.019 1.00 87.44 121 THR A C 1
ATOM 921 O O . THR A 1 121 ? -12.257 16.077 -2.917 1.00 87.44 121 THR A O 1
ATOM 924 N N . ARG A 1 122 ? -12.143 14.839 -4.801 1.00 87.94 122 ARG A N 1
ATOM 925 C CA . ARG A 1 122 ? -13.258 13.924 -4.496 1.00 87.94 122 ARG A CA 1
ATOM 926 C C . ARG A 1 122 ? -12.959 13.003 -3.310 1.00 87.94 122 ARG A C 1
ATOM 928 O O . ARG A 1 122 ? -13.886 12.519 -2.671 1.00 87.94 122 ARG A O 1
ATOM 935 N N . THR A 1 123 ? -11.680 12.800 -3.001 1.00 87.06 123 THR A N 1
ATOM 936 C CA . THR A 1 123 ? -11.194 11.999 -1.869 1.00 87.06 123 THR A CA 1
ATOM 937 C C . THR A 1 123 ? -10.968 12.867 -0.623 1.00 87.06 123 THR A C 1
ATOM 939 O O . THR A 1 123 ? -11.309 12.466 0.492 1.00 87.06 123 THR A O 1
ATOM 942 N N . LEU A 1 124 ? -10.441 14.085 -0.796 1.00 89.31 124 LEU A N 1
ATOM 943 C CA . LEU A 1 124 ? -10.090 14.991 0.303 1.00 89.31 124 LEU A CA 1
ATOM 944 C C . LEU A 1 124 ? -11.306 15.586 1.025 1.00 89.31 124 LEU A C 1
ATOM 946 O O . LEU A 1 124 ? -11.275 15.688 2.251 1.00 89.31 124 LEU A O 1
ATOM 950 N N . GLY A 1 125 ? -12.378 15.942 0.310 1.00 90.56 125 GLY A N 1
ATOM 951 C CA . GLY A 1 125 ? -13.602 16.478 0.925 1.00 90.56 125 GLY A CA 1
ATOM 952 C C . GLY A 1 125 ? -14.209 15.527 1.973 1.00 90.56 125 GLY A C 1
ATOM 953 O O . GLY A 1 125 ? -14.300 15.899 3.148 1.00 90.56 125 GLY A O 1
ATOM 954 N N . PRO A 1 126 ? -14.541 14.273 1.603 1.00 92.50 126 PRO A N 1
ATOM 955 C CA . PRO A 1 126 ? -15.017 13.258 2.543 1.00 92.50 126 PRO A CA 1
ATOM 956 C C . PRO A 1 126 ? -14.037 12.961 3.687 1.00 92.50 126 PRO A C 1
ATOM 958 O O . PRO A 1 126 ? -14.474 12.759 4.819 1.00 92.50 126 PRO A O 1
ATOM 961 N N . LEU A 1 127 ? -12.720 12.985 3.436 1.00 94.31 127 LEU A N 1
ATOM 962 C CA . LEU A 1 127 ? -11.704 12.811 4.482 1.00 94.31 127 LEU A CA 1
ATOM 963 C C . LEU A 1 127 ? -11.740 13.945 5.522 1.00 94.31 127 LEU A C 1
ATOM 965 O O . LEU A 1 127 ? -11.662 13.680 6.722 1.00 94.31 127 LEU A O 1
ATOM 969 N N . MET A 1 128 ? -11.882 15.203 5.094 1.00 95.25 128 MET A N 1
ATOM 970 C CA . MET A 1 128 ? -11.988 16.334 6.024 1.00 95.25 128 MET A CA 1
ATOM 971 C C . MET A 1 128 ? -13.296 16.300 6.818 1.00 95.25 128 MET A C 1
ATOM 973 O O . MET A 1 128 ? -13.264 16.509 8.030 1.00 95.25 128 MET A O 1
ATOM 977 N N . ALA A 1 129 ? -14.416 15.954 6.176 1.00 94.06 129 ALA A N 1
ATOM 978 C CA . ALA A 1 129 ? -15.697 15.762 6.8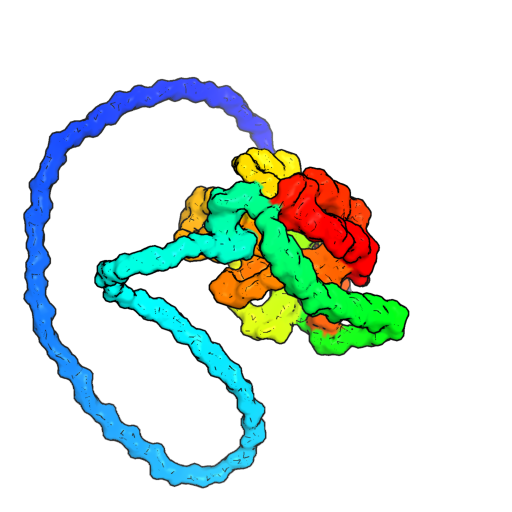58 1.00 94.06 129 ALA A CA 1
ATOM 979 C C . ALA A 1 129 ? -15.629 14.634 7.905 1.00 94.06 129 ALA A C 1
ATOM 981 O O . ALA A 1 129 ? -16.072 14.817 9.039 1.00 94.06 129 ALA A O 1
ATOM 982 N N . ALA A 1 130 ? -14.995 13.502 7.574 1.00 93.31 130 ALA A N 1
ATOM 983 C CA . ALA A 1 130 ? -14.759 12.409 8.516 1.00 93.31 130 ALA A CA 1
ATOM 984 C C . ALA A 1 130 ? -13.948 12.873 9.738 1.00 93.31 130 ALA A C 1
ATOM 986 O O . ALA A 1 130 ? -14.367 12.669 10.873 1.00 93.31 130 ALA A O 1
ATOM 987 N N . ARG A 1 131 ? -12.844 13.593 9.513 1.00 95.00 131 ARG A N 1
ATOM 988 C CA . ARG A 1 131 ? -12.001 14.148 10.584 1.00 95.00 131 ARG A CA 1
ATOM 989 C C . ARG A 1 131 ? -12.694 15.224 11.421 1.00 95.00 131 ARG A C 1
ATOM 991 O O . ARG A 1 131 ? -12.312 15.436 12.571 1.00 95.00 131 ARG A O 1
ATOM 998 N N . ALA A 1 132 ? -13.658 15.954 10.863 1.00 95.44 132 ALA A N 1
ATOM 999 C CA . ALA A 1 132 ? -14.494 16.875 11.629 1.00 95.44 132 ALA A CA 1
ATOM 1000 C C . ALA A 1 132 ? -15.464 16.094 12.531 1.00 95.44 132 ALA A C 1
ATOM 1002 O O . ALA A 1 132 ? -15.533 16.370 13.725 1.00 95.44 132 ALA A O 1
ATOM 1003 N N . ALA A 1 133 ? -16.119 15.060 11.995 1.00 94.81 133 ALA A N 1
ATOM 1004 C CA . ALA A 1 133 ? -16.990 14.168 12.759 1.00 94.81 133 ALA A CA 1
ATOM 1005 C C . ALA A 1 133 ? -16.246 13.451 13.906 1.00 94.81 133 ALA A C 1
ATOM 1007 O O . ALA A 1 133 ? -16.782 13.360 15.007 1.00 94.81 133 ALA A O 1
ATOM 1008 N N . ASP A 1 134 ? -14.999 13.018 13.682 1.00 91.50 134 ASP A N 1
ATOM 1009 C CA . ASP A 1 134 ? -14.146 12.420 14.721 1.00 91.50 134 ASP A CA 1
ATOM 1010 C C . ASP A 1 134 ? -13.837 13.422 15.856 1.00 91.50 134 ASP A C 1
ATOM 1012 O O . ASP A 1 134 ? -13.962 13.079 17.029 1.00 91.50 134 ASP A O 1
ATOM 1016 N N . ARG A 1 135 ? -13.516 14.689 15.535 1.00 92.69 135 ARG A N 1
ATOM 1017 C CA . ARG A 1 135 ? -13.296 15.753 16.543 1.00 92.69 135 ARG A CA 1
ATOM 1018 C C . ARG A 1 135 ? -14.555 16.144 17.315 1.00 92.69 135 ARG A C 1
ATOM 1020 O O . ARG A 1 135 ? -14.449 16.571 18.457 1.00 92.69 135 ARG A O 1
ATOM 1027 N N . LEU A 1 136 ? -15.724 16.013 16.692 1.00 96.19 136 LEU A N 1
ATOM 1028 C CA . LEU A 1 136 ? -17.028 16.260 17.312 1.00 96.19 136 LEU A CA 1
ATOM 1029 C C . LEU A 1 136 ? -17.554 15.041 18.095 1.00 96.19 136 LEU A C 1
ATOM 1031 O O . LEU A 1 136 ? -18.696 15.056 18.544 1.00 96.19 136 LEU A O 1
ATOM 1035 N N . GLY A 1 137 ? -16.762 13.969 18.236 1.00 93.31 137 GLY A N 1
ATOM 1036 C CA . GLY A 1 137 ? -17.158 12.763 18.969 1.00 93.31 137 GLY A CA 1
ATOM 1037 C C . GLY A 1 137 ? -18.292 11.967 18.312 1.00 93.31 137 GLY A C 1
ATOM 1038 O O . GLY A 1 137 ? -18.913 11.132 18.966 1.00 93.31 137 GLY A O 1
ATOM 1039 N N . VAL A 1 138 ? -18.587 12.202 17.027 1.00 95.25 138 VAL A N 1
ATOM 1040 C CA . VAL A 1 138 ? -19.677 11.512 16.324 1.00 95.25 138 VAL A CA 1
ATOM 1041 C C . VAL A 1 138 ? -19.305 10.032 16.182 1.00 95.25 138 VAL A C 1
ATOM 1043 O O . VAL A 1 138 ? -18.331 9.727 15.486 1.00 95.25 138 VAL A O 1
ATOM 1046 N N . PRO A 1 139 ? -20.063 9.081 16.756 1.00 92.00 139 PRO A N 1
ATOM 1047 C CA . PRO A 1 139 ? -19.684 7.672 16.738 1.00 92.00 139 PRO A CA 1
ATOM 1048 C C . PRO A 1 139 ? -19.641 7.115 15.312 1.00 92.00 139 PRO A C 1
ATOM 1050 O O . PRO A 1 139 ? -20.412 7.525 14.437 1.00 92.00 139 PRO A O 1
ATOM 1053 N N . VAL A 1 140 ? -18.739 6.163 15.069 1.00 91.25 140 VAL A N 1
ATOM 1054 C CA . VAL A 1 140 ? -18.765 5.356 13.844 1.00 91.25 140 VAL A CA 1
ATOM 1055 C C . VAL A 1 140 ? -19.989 4.440 13.896 1.00 91.25 140 VAL A C 1
ATOM 1057 O O . VAL A 1 140 ? -20.264 3.814 14.917 1.00 91.25 140 VAL A O 1
ATOM 1060 N N . ARG A 1 141 ? -20.741 4.378 12.795 1.00 88.31 141 ARG A N 1
ATOM 1061 C CA . ARG A 1 141 ? -21.909 3.503 12.622 1.00 88.31 141 ARG A CA 1
ATOM 1062 C C . ARG A 1 141 ? -21.687 2.640 11.391 1.00 88.31 141 ARG A C 1
ATOM 1064 O O . ARG A 1 141 ? -21.188 3.145 10.387 1.00 88.31 141 ARG A O 1
ATOM 1071 N N . ASN A 1 142 ? -22.081 1.370 11.462 1.00 88.12 142 ASN A N 1
ATOM 1072 C CA . ASN A 1 142 ? -21.925 0.395 10.376 1.00 88.12 142 ASN A CA 1
ATOM 1073 C C . ASN A 1 142 ? -20.473 0.354 9.854 1.00 88.12 142 ASN A C 1
ATOM 1075 O O . ASN A 1 142 ? -20.214 0.448 8.649 1.00 88.12 142 ASN A O 1
ATOM 1079 N N . GLY A 1 143 ? -19.523 0.298 10.793 1.00 92.12 143 GLY A N 1
ATOM 1080 C CA . GLY A 1 143 ? -18.123 0.015 10.502 1.00 92.12 143 GLY A CA 1
ATOM 1081 C C . GLY A 1 143 ? -17.966 -1.458 10.133 1.00 92.12 143 GLY A C 1
ATOM 1082 O O . GLY A 1 143 ? -18.588 -2.316 10.755 1.00 92.12 143 GLY A O 1
ATOM 1083 N N . ALA A 1 144 ? -17.173 -1.753 9.110 1.00 94.38 144 ALA A N 1
ATOM 1084 C CA . ALA A 1 144 ? -16.884 -3.121 8.716 1.00 94.38 144 ALA A CA 1
ATOM 1085 C C . ALA A 1 144 ? -15.885 -3.749 9.690 1.00 94.38 144 ALA A C 1
ATOM 1087 O O . ALA A 1 144 ? -14.850 -3.151 9.996 1.00 94.38 144 ALA A O 1
ATOM 1088 N N . SER A 1 145 ? -16.219 -4.941 10.176 1.00 92.38 145 SER A N 1
ATOM 1089 C CA . SER A 1 145 ? -15.449 -5.685 11.166 1.00 92.38 145 SER A CA 1
ATOM 1090 C C . SER A 1 145 ? -14.771 -6.914 10.571 1.00 92.38 145 SER A C 1
ATOM 1092 O O . SER A 1 145 ? -15.295 -7.550 9.652 1.00 92.38 145 SER A O 1
ATOM 1094 N N . LEU A 1 146 ? -13.626 -7.267 11.158 1.00 89.81 146 LEU A N 1
ATOM 1095 C CA . LEU A 1 146 ? -13.076 -8.618 11.081 1.00 89.81 146 LEU A CA 1
ATOM 1096 C C . LEU A 1 146 ? -13.152 -9.249 12.467 1.00 89.81 146 LEU A C 1
ATOM 1098 O O . LEU A 1 146 ? -12.664 -8.667 13.447 1.00 89.81 146 LEU A O 1
ATOM 1102 N N . ASP A 1 147 ? -13.752 -10.425 12.544 1.00 86.44 147 ASP A N 1
ATOM 1103 C CA . ASP A 1 147 ? -13.768 -11.254 13.740 1.00 86.44 147 ASP A CA 1
ATOM 1104 C C . ASP A 1 147 ? -12.359 -11.808 14.040 1.00 86.44 147 ASP A C 1
ATOM 1106 O O . ASP A 1 147 ? -11.404 -11.617 13.281 1.00 86.44 147 ASP A O 1
ATOM 1110 N N . ALA A 1 148 ? -12.155 -12.379 15.229 1.00 80.44 148 ALA A N 1
ATOM 1111 C CA . ALA A 1 148 ? -10.803 -12.696 15.714 1.00 80.44 148 ALA A CA 1
ATOM 1112 C C . ALA A 1 148 ? -10.109 -13.819 14.913 1.00 80.44 148 ALA A C 1
ATOM 1114 O O . ALA A 1 148 ? -8.882 -13.851 14.832 1.00 80.44 148 ALA A O 1
ATOM 1115 N N . ASP A 1 149 ? -10.902 -14.704 14.322 1.00 84.69 149 ASP A N 1
ATOM 1116 C CA . ASP A 1 149 ? -10.554 -15.763 13.375 1.00 84.69 149 ASP A CA 1
ATOM 1117 C C . ASP A 1 149 ? -10.340 -15.237 11.942 1.00 84.69 149 ASP A C 1
ATOM 1119 O O . ASP A 1 149 ? -9.446 -15.707 11.234 1.00 84.69 149 ASP A O 1
ATOM 1123 N N . GLU A 1 150 ? -11.067 -14.191 11.534 1.00 85.75 150 GLU A N 1
ATOM 1124 C CA . GLU A 1 150 ? -10.818 -13.483 10.269 1.00 85.75 150 GLU A CA 1
ATOM 1125 C C . GLU A 1 150 ? -9.487 -12.695 10.265 1.00 85.75 150 GLU A C 1
ATOM 1127 O O . GLU A 1 150 ? -8.980 -12.358 9.191 1.00 85.75 150 GLU A O 1
ATOM 1132 N N . LEU A 1 151 ? -8.875 -12.438 11.433 1.00 87.50 151 LEU A N 1
ATOM 1133 C CA . LEU A 1 151 ? -7.532 -11.842 11.578 1.00 87.50 151 LEU A CA 1
ATOM 1134 C C . LEU A 1 151 ? -6.396 -12.849 11.302 1.00 87.50 151 LEU A C 1
ATOM 1136 O O . LEU A 1 151 ? -5.441 -13.000 12.076 1.00 87.50 151 LEU A O 1
ATOM 1140 N N . THR A 1 152 ? -6.509 -13.520 10.160 1.00 92.06 152 THR A N 1
ATOM 1141 C CA . THR A 1 152 ? -5.583 -14.518 9.622 1.00 92.06 152 THR A CA 1
ATOM 1142 C C . THR A 1 152 ? -5.015 -14.074 8.271 1.00 92.06 152 THR A C 1
ATOM 1144 O O . THR A 1 152 ? -5.679 -13.429 7.451 1.00 92.06 152 THR A O 1
ATOM 1147 N N . VAL A 1 153 ? -3.744 -14.407 8.048 1.00 95.62 153 VAL A N 1
ATOM 1148 C CA . VAL A 1 153 ? -3.050 -14.233 6.764 1.00 95.62 153 VAL A CA 1
ATOM 1149 C C . VAL A 1 153 ? -3.041 -15.571 6.014 1.00 95.62 153 VAL A C 1
ATOM 1151 O O . VAL A 1 153 ? -3.102 -16.610 6.677 1.00 95.62 153 VAL A O 1
ATOM 1154 N N . PRO A 1 154 ? -2.980 -15.584 4.672 1.00 97.31 154 PRO A N 1
ATOM 1155 C CA . PRO A 1 154 ? -2.859 -16.822 3.908 1.00 97.31 154 PRO A CA 1
ATOM 1156 C C . PRO A 1 154 ? -1.563 -17.547 4.282 1.00 97.31 154 PRO A C 1
ATOM 1158 O O . PRO A 1 154 ? -0.514 -16.922 4.433 1.00 97.31 154 PRO A O 1
ATOM 1161 N N . ASP A 1 155 ? -1.625 -18.866 4.423 1.00 96.62 155 ASP A N 1
ATOM 1162 C CA . ASP A 1 155 ? -0.500 -19.697 4.855 1.00 96.62 155 ASP A CA 1
ATOM 1163 C C . ASP A 1 155 ? 0.229 -20.379 3.688 1.00 96.62 155 ASP A C 1
ATOM 1165 O O . ASP A 1 155 ? 1.134 -21.181 3.921 1.00 96.62 155 ASP A O 1
ATOM 1169 N N . SER A 1 156 ? -0.135 -20.071 2.440 1.00 98.25 156 SER A N 1
ATOM 1170 C CA . SER A 1 156 ? 0.455 -20.676 1.246 1.00 98.25 156 SER A CA 1
ATOM 1171 C C . SER A 1 156 ? 1.954 -20.381 1.116 1.00 98.25 156 SER A C 1
ATOM 1173 O O . SER A 1 156 ? 2.499 -19.463 1.735 1.00 98.25 156 SER A O 1
ATOM 1175 N N . LYS A 1 157 ? 2.657 -21.161 0.282 1.00 98.38 157 LYS A N 1
ATOM 1176 C CA . LYS A 1 157 ? 4.109 -21.010 0.098 1.00 98.38 157 LYS A CA 1
ATOM 1177 C C . LYS A 1 157 ? 4.495 -19.572 -0.276 1.00 98.38 157 LYS A C 1
ATOM 1179 O O . LYS A 1 157 ? 5.374 -19.011 0.370 1.00 98.38 157 LYS A O 1
ATOM 1184 N N . ILE A 1 158 ? 3.827 -18.981 -1.267 1.00 98.44 158 ILE A N 1
ATOM 1185 C CA . ILE A 1 158 ? 4.162 -17.636 -1.748 1.00 98.44 158 ILE A CA 1
ATOM 1186 C C . ILE A 1 158 ? 3.770 -16.537 -0.756 1.00 98.44 158 ILE A C 1
ATOM 1188 O O . ILE A 1 158 ? 4.509 -15.567 -0.613 1.00 98.44 158 ILE A O 1
ATOM 1192 N N . ALA A 1 159 ? 2.669 -16.708 -0.017 1.00 98.69 159 ALA A N 1
ATOM 1193 C CA . ALA A 1 159 ? 2.283 -15.776 1.038 1.00 98.69 159 ALA A CA 1
ATOM 1194 C C . ALA A 1 159 ? 3.354 -15.708 2.140 1.00 98.69 159 ALA A C 1
ATOM 1196 O O . ALA A 1 159 ? 3.780 -14.618 2.514 1.00 98.69 159 ALA A O 1
ATOM 1197 N N . ARG A 1 160 ? 3.862 -16.864 2.591 1.00 98.69 160 ARG A N 1
ATOM 1198 C CA . ARG A 1 160 ? 4.950 -16.942 3.584 1.00 98.69 160 ARG A CA 1
ATOM 1199 C C . ARG A 1 160 ? 6.269 -16.370 3.067 1.00 98.69 160 ARG A C 1
ATOM 1201 O O . ARG A 1 160 ? 6.987 -15.724 3.818 1.00 98.69 160 ARG A O 1
ATOM 1208 N N . GLU A 1 161 ? 6.589 -16.587 1.792 1.00 98.69 161 GLU A N 1
ATOM 1209 C CA . GLU A 1 161 ? 7.786 -16.003 1.177 1.00 98.69 161 GLU A CA 1
ATOM 1210 C C . GLU A 1 161 ? 7.683 -14.476 1.048 1.00 98.69 161 GLU A C 1
ATOM 1212 O O . GLU A 1 161 ? 8.682 -13.796 1.255 1.00 98.69 161 GLU A O 1
ATOM 1217 N N . ALA A 1 162 ? 6.500 -13.924 0.758 1.00 98.88 162 ALA A N 1
ATOM 1218 C CA . ALA A 1 162 ? 6.281 -12.475 0.711 1.00 98.88 162 ALA A CA 1
ATOM 1219 C C . ALA A 1 162 ? 6.311 -11.833 2.111 1.00 98.88 162 ALA A C 1
ATOM 1221 O O . ALA A 1 162 ? 6.888 -10.762 2.289 1.00 98.88 162 ALA A O 1
ATOM 1222 N N . ASP A 1 163 ? 5.715 -12.499 3.104 1.00 98.75 163 ASP A N 1
ATOM 1223 C CA . ASP A 1 163 ? 5.754 -12.118 4.521 1.00 98.75 163 ASP A CA 1
ATOM 1224 C C . ASP A 1 163 ? 7.194 -12.065 5.055 1.00 98.75 163 ASP A C 1
ATOM 1226 O O . ASP A 1 163 ? 7.588 -11.070 5.665 1.00 98.75 163 ASP A O 1
ATOM 1230 N N . GLU A 1 164 ? 8.006 -13.087 4.769 1.00 98.62 164 GLU A N 1
ATOM 1231 C CA . GLU A 1 164 ? 9.406 -13.131 5.200 1.00 98.62 164 GLU A CA 1
ATOM 1232 C C . GLU A 1 164 ? 10.292 -12.134 4.436 1.00 98.62 164 GLU A C 1
ATOM 1234 O O . GLU A 1 164 ? 11.117 -11.462 5.055 1.00 98.62 164 GLU A O 1
ATOM 1239 N N . GLU A 1 165 ? 10.093 -11.953 3.124 1.00 98.69 165 GLU A N 1
ATOM 1240 C CA . GLU A 1 165 ? 10.755 -10.896 2.342 1.00 98.69 165 GLU A CA 1
ATOM 1241 C C . GLU A 1 165 ? 10.472 -9.514 2.956 1.00 98.69 165 GLU A C 1
ATOM 1243 O O . GLU A 1 165 ? 11.396 -8.754 3.245 1.00 98.69 165 GLU A O 1
ATOM 1248 N N . CYS A 1 166 ? 9.204 -9.202 3.241 1.00 98.69 166 CYS A N 1
ATOM 1249 C CA . CYS A 1 166 ? 8.808 -7.936 3.856 1.00 98.69 166 CYS A CA 1
ATOM 1250 C C . CYS A 1 166 ? 9.414 -7.757 5.257 1.00 98.69 166 CYS A C 1
ATOM 1252 O O . CYS A 1 166 ? 9.980 -6.705 5.562 1.00 98.69 166 CYS A O 1
ATOM 1254 N N . ARG A 1 167 ? 9.349 -8.800 6.095 1.00 98.06 167 ARG A N 1
ATOM 1255 C CA . ARG A 1 167 ? 9.869 -8.803 7.472 1.00 98.06 167 ARG A CA 1
ATOM 1256 C C . ARG A 1 167 ? 11.383 -8.618 7.546 1.00 98.06 167 ARG A C 1
ATOM 1258 O O . ARG A 1 167 ? 11.864 -7.975 8.475 1.00 98.06 167 ARG A O 1
ATOM 1265 N N . THR A 1 168 ? 12.128 -9.216 6.620 1.00 97.94 168 THR A N 1
ATOM 1266 C CA . THR A 1 168 ? 13.601 -9.230 6.653 1.00 97.94 168 THR A CA 1
ATOM 1267 C C . THR A 1 168 ? 14.234 -8.051 5.923 1.00 97.94 168 THR A C 1
ATOM 1269 O O . THR A 1 168 ? 15.359 -7.678 6.253 1.00 97.94 168 THR A O 1
ATOM 1272 N N . THR A 1 169 ? 13.532 -7.446 4.959 1.00 97.81 169 THR A N 1
ATOM 1273 C CA . THR A 1 169 ? 14.087 -6.374 4.114 1.00 97.81 169 THR A CA 1
ATOM 1274 C C . THR A 1 169 ? 13.565 -4.973 4.426 1.00 97.81 169 THR A C 1
ATOM 1276 O O . THR A 1 169 ? 14.116 -4.015 3.885 1.00 97.81 169 THR A O 1
ATOM 1279 N N . THR A 1 170 ? 12.561 -4.830 5.302 1.00 97.50 170 THR A N 1
ATOM 1280 C CA . THR A 1 170 ? 11.985 -3.526 5.677 1.00 97.50 170 THR A CA 1
ATOM 1281 C C . THR A 1 170 ? 12.003 -3.259 7.182 1.00 97.50 170 THR A C 1
ATOM 1283 O O . THR A 1 170 ? 12.011 -4.173 8.008 1.00 97.50 170 THR A O 1
ATOM 1286 N N . SER A 1 171 ? 11.981 -1.980 7.561 1.00 96.94 171 SER A N 1
ATOM 1287 C CA . SER A 1 171 ? 11.799 -1.566 8.958 1.00 96.94 171 SER A CA 1
ATOM 1288 C C . SER A 1 171 ? 10.491 -2.103 9.587 1.00 96.94 171 SER A C 1
ATOM 1290 O O . SER A 1 171 ? 9.483 -2.244 8.888 1.00 96.94 171 SER A O 1
ATOM 1292 N N . PRO A 1 172 ? 10.424 -2.297 10.925 1.00 97.12 172 PRO A N 1
ATOM 1293 C CA . PRO A 1 172 ? 9.206 -2.754 11.613 1.00 97.12 172 PRO A CA 1
ATOM 1294 C C . PRO A 1 172 ? 7.960 -1.890 11.357 1.00 97.12 172 PRO A C 1
ATOM 1296 O O . PRO A 1 172 ? 6.838 -2.396 11.375 1.00 97.12 172 PRO A O 1
ATOM 1299 N N . LEU A 1 173 ? 8.153 -0.592 11.092 1.00 97.50 173 LEU A N 1
ATOM 1300 C CA . LEU A 1 173 ? 7.102 0.335 10.665 1.00 97.50 173 LEU A CA 1
ATOM 1301 C C . LEU A 1 173 ? 6.491 -0.104 9.331 1.00 97.50 173 LEU A C 1
ATOM 1303 O O . LEU A 1 173 ? 5.269 -0.220 9.246 1.00 97.50 173 LEU A O 1
ATOM 1307 N N . LEU A 1 174 ? 7.324 -0.341 8.310 1.00 97.88 174 LEU A N 1
ATOM 1308 C CA . LEU A 1 174 ? 6.884 -0.696 6.958 1.00 97.88 174 LEU A CA 1
ATOM 1309 C C . LEU A 1 174 ? 6.304 -2.112 6.908 1.00 97.88 174 LEU A C 1
ATOM 1311 O O . LEU A 1 174 ? 5.229 -2.294 6.346 1.00 97.88 174 LEU A O 1
ATOM 1315 N N . TYR A 1 175 ? 6.920 -3.083 7.585 1.00 98.62 175 TYR A N 1
ATOM 1316 C CA . TYR A 1 175 ? 6.344 -4.423 7.720 1.00 98.62 175 TYR A CA 1
ATOM 1317 C C . TYR A 1 175 ? 4.951 -4.380 8.378 1.00 98.62 175 TYR A C 1
ATOM 1319 O O . TYR A 1 175 ? 3.976 -4.887 7.817 1.00 98.62 175 TYR A O 1
ATOM 1327 N N . ASN A 1 176 ? 4.797 -3.702 9.524 1.00 98.62 176 ASN A N 1
ATOM 1328 C CA . ASN A 1 176 ? 3.480 -3.595 10.156 1.00 98.62 176 ASN A CA 1
ATOM 1329 C C . ASN A 1 176 ? 2.501 -2.742 9.326 1.00 98.62 176 ASN A C 1
ATOM 1331 O O . ASN A 1 176 ? 1.305 -3.025 9.350 1.00 98.62 176 ASN A O 1
ATOM 1335 N N . HIS A 1 177 ? 2.968 -1.731 8.582 1.00 98.62 177 HIS A N 1
ATOM 1336 C CA . HIS A 1 177 ? 2.145 -0.992 7.617 1.00 98.62 177 HIS A CA 1
ATOM 1337 C C . HIS A 1 177 ? 1.572 -1.931 6.549 1.00 98.62 177 HIS A C 1
ATOM 1339 O O . HIS A 1 177 ? 0.355 -1.991 6.391 1.00 98.62 177 HIS A O 1
ATOM 1345 N N . SER A 1 178 ? 2.419 -2.730 5.900 1.00 98.81 178 SER A N 1
ATOM 1346 C CA . SER A 1 178 ? 2.035 -3.733 4.903 1.00 98.81 178 SER A CA 1
ATOM 1347 C C . SER A 1 178 ? 1.000 -4.730 5.437 1.00 98.81 178 SER A C 1
ATOM 1349 O O . SER A 1 178 ? -0.010 -4.996 4.782 1.00 98.81 178 SER A O 1
ATOM 1351 N N . VAL A 1 179 ? 1.181 -5.233 6.665 1.00 98.69 179 VAL A N 1
ATOM 1352 C CA . VAL A 1 179 ? 0.219 -6.157 7.293 1.00 98.69 179 VAL A CA 1
ATOM 1353 C C . VAL A 1 179 ? -1.104 -5.466 7.642 1.00 98.69 179 VAL A C 1
ATOM 1355 O O . VAL A 1 179 ? -2.176 -6.035 7.422 1.00 98.69 179 VAL A O 1
ATOM 1358 N N . ARG A 1 180 ? -1.070 -4.223 8.134 1.00 98.75 180 ARG A N 1
ATOM 1359 C CA . ARG A 1 180 ? -2.292 -3.445 8.386 1.00 98.75 180 ARG A CA 1
ATOM 1360 C C . ARG A 1 180 ? -3.035 -3.104 7.095 1.00 98.75 180 ARG A C 1
ATOM 1362 O O . ARG A 1 180 ? -4.253 -3.245 7.068 1.00 98.75 180 ARG A O 1
ATOM 1369 N N . THR A 1 181 ? -2.326 -2.743 6.026 1.00 98.88 181 THR A N 1
ATOM 1370 C CA . THR A 1 181 ? -2.878 -2.486 4.686 1.00 98.88 181 THR A CA 1
ATOM 1371 C C . THR A 1 181 ? -3.723 -3.660 4.183 1.00 98.88 181 THR A C 1
ATOM 1373 O O . THR A 1 181 ? -4.850 -3.436 3.735 1.00 98.88 181 THR A O 1
ATOM 1376 N N . TYR A 1 182 ? -3.261 -4.905 4.360 1.00 98.88 182 TYR A N 1
ATOM 1377 C CA . TYR A 1 182 ? -4.055 -6.105 4.064 1.00 98.88 182 TYR A CA 1
ATOM 1378 C C . TYR A 1 182 ? -5.350 -6.174 4.896 1.00 98.88 182 TYR A C 1
ATOM 1380 O O . TYR A 1 182 ? -6.441 -6.294 4.335 1.00 98.88 182 TYR A O 1
ATOM 1388 N N . PHE A 1 183 ? -5.277 -6.044 6.227 1.00 98.69 183 PHE A N 1
ATOM 1389 C CA . PHE A 1 183 ? -6.470 -6.143 7.084 1.00 98.69 183 PHE A CA 1
ATOM 1390 C C . PHE A 1 183 ? -7.476 -5.002 6.871 1.00 98.69 183 PHE A C 1
ATOM 1392 O O . PHE A 1 183 ? -8.685 -5.242 6.873 1.00 98.69 183 PHE A O 1
ATOM 1399 N N . TRP A 1 184 ? -7.007 -3.775 6.634 1.00 98.69 184 TRP A N 1
ATOM 1400 C CA . TRP A 1 184 ? -7.865 -2.652 6.251 1.00 98.69 184 TRP A CA 1
ATOM 1401 C C . TRP A 1 184 ? -8.529 -2.896 4.894 1.00 98.69 184 TRP A C 1
ATOM 1403 O O . TRP A 1 184 ? -9.728 -2.655 4.752 1.00 98.69 184 TRP A O 1
ATOM 1413 N N . GLY A 1 185 ? -7.784 -3.425 3.919 1.00 98.44 185 GLY A N 1
ATOM 1414 C CA . GLY A 1 185 ? -8.327 -3.831 2.626 1.00 98.44 185 GLY A CA 1
ATOM 1415 C C . GLY A 1 185 ? -9.423 -4.886 2.761 1.00 98.44 185 GLY A C 1
ATOM 1416 O O . GLY A 1 185 ? -10.492 -4.700 2.194 1.00 98.44 185 GLY A O 1
ATOM 1417 N N . LEU A 1 186 ? -9.231 -5.929 3.578 1.00 98.06 186 LEU A N 1
ATOM 1418 C CA . LEU A 1 186 ? -10.259 -6.952 3.824 1.00 98.06 186 LEU A CA 1
ATOM 1419 C C . LEU A 1 186 ? -11.534 -6.395 4.481 1.00 98.06 186 LEU A C 1
ATOM 1421 O O . LEU A 1 186 ? -12.638 -6.756 4.072 1.00 98.06 186 LEU A O 1
ATOM 1425 N N . MET A 1 187 ? -11.415 -5.487 5.458 1.00 98.19 187 MET A N 1
ATOM 1426 C CA . MET A 1 187 ? -12.588 -4.809 6.037 1.00 98.19 187 MET A CA 1
ATOM 1427 C C . MET A 1 187 ? -13.351 -4.011 4.972 1.00 98.19 187 MET A C 1
ATOM 1429 O O . MET A 1 187 ? -14.581 -4.051 4.917 1.00 98.19 187 MET A O 1
ATOM 1433 N N . LEU A 1 188 ? -12.634 -3.302 4.097 1.00 98.19 188 LEU A N 1
ATOM 1434 C CA . LEU A 1 188 ? -13.246 -2.562 2.996 1.00 98.19 188 LEU A CA 1
ATOM 1435 C C . LEU A 1 188 ? -13.815 -3.492 1.912 1.00 98.19 188 LEU A C 1
ATOM 1437 O O . LEU A 1 188 ? -14.858 -3.172 1.353 1.00 98.19 188 LEU A O 1
ATOM 1441 N N . ALA A 1 189 ? -13.221 -4.663 1.681 1.00 97.69 189 ALA A N 1
ATOM 1442 C CA . ALA A 1 189 ? -13.727 -5.677 0.758 1.00 97.69 189 ALA A CA 1
ATOM 1443 C C . ALA A 1 189 ? -15.107 -6.188 1.198 1.00 97.69 189 ALA A C 1
ATOM 1445 O O . ALA A 1 189 ? -16.082 -6.089 0.452 1.00 97.69 189 ALA A O 1
ATOM 1446 N N . LYS A 1 190 ? -15.208 -6.595 2.473 1.00 96.00 190 LYS A N 1
ATOM 1447 C CA . LYS A 1 190 ? -16.450 -7.019 3.142 1.00 96.00 190 LYS A CA 1
ATOM 1448 C C . LYS A 1 190 ? -17.529 -5.930 3.117 1.00 96.00 190 LYS A C 1
ATOM 1450 O O . LYS A 1 190 ? -18.709 -6.238 2.983 1.00 96.00 190 LYS A O 1
ATOM 1455 N N . ARG A 1 191 ? -17.134 -4.653 3.217 1.00 96.44 191 ARG A N 1
ATOM 1456 C CA . ARG A 1 191 ? -18.040 -3.495 3.108 1.00 96.44 191 ARG A CA 1
ATOM 1457 C C . ARG A 1 191 ? -18.560 -3.267 1.691 1.00 96.44 191 ARG A C 1
ATOM 1459 O O . ARG A 1 191 ? -19.735 -2.956 1.520 1.00 96.44 191 ARG A O 1
ATOM 1466 N N . ASP A 1 192 ? -17.666 -3.331 0.712 1.00 96.81 192 ASP A N 1
ATOM 1467 C CA . ASP A 1 192 ? -17.921 -2.889 -0.660 1.00 96.81 192 ASP A CA 1
ATOM 1468 C C . ASP A 1 192 ? -18.442 -4.023 -1.559 1.00 96.81 192 ASP A C 1
ATOM 1470 O O . ASP A 1 192 ? -18.789 -3.775 -2.712 1.00 96.81 192 ASP A O 1
ATOM 1474 N N . GLY A 1 193 ? -18.511 -5.256 -1.041 1.00 96.75 193 GLY A N 1
ATOM 1475 C CA . GLY A 1 193 ? -18.899 -6.441 -1.808 1.00 96.75 193 GLY A CA 1
ATOM 1476 C C . GLY A 1 193 ? -17.822 -6.885 -2.800 1.00 96.75 193 GLY A C 1
ATOM 1477 O O . GLY A 1 193 ? -18.153 -7.416 -3.858 1.00 96.75 193 GLY A O 1
ATOM 1478 N N . LEU A 1 194 ? -16.548 -6.630 -2.483 1.00 97.81 194 LEU A N 1
ATOM 1479 C CA . LEU A 1 194 ? -15.401 -7.043 -3.291 1.00 97.81 194 LEU A CA 1
ATOM 1480 C C . LEU A 1 194 ? -14.831 -8.359 -2.757 1.00 97.81 194 LEU A C 1
ATOM 1482 O O . LEU A 1 194 ? -14.681 -8.521 -1.548 1.00 97.81 194 LEU A O 1
ATOM 1486 N N . ASP A 1 195 ? -14.466 -9.255 -3.669 1.00 96.94 195 ASP A N 1
ATOM 1487 C CA . ASP A 1 195 ? -13.894 -10.569 -3.369 1.00 96.94 195 ASP A CA 1
ATOM 1488 C C . ASP A 1 195 ? -12.519 -10.688 -4.053 1.00 96.94 195 ASP A C 1
ATOM 1490 O O . ASP A 1 195 ? -12.454 -11.036 -5.234 1.00 96.94 195 ASP A O 1
ATOM 1494 N N . PRO A 1 196 ? -11.423 -10.268 -3.390 1.00 97.69 196 PRO A N 1
ATOM 1495 C CA . PRO A 1 196 ? -10.076 -10.413 -3.927 1.00 97.69 196 PRO A CA 1
ATOM 1496 C C . PRO A 1 196 ? -9.563 -11.844 -3.787 1.00 97.69 196 PRO A C 1
ATOM 1498 O O . PRO A 1 196 ? -9.887 -12.543 -2.823 1.00 97.69 196 PRO A O 1
ATOM 1501 N N . ASP A 1 197 ? -8.626 -12.229 -4.652 1.00 98.19 197 ASP A N 1
ATOM 1502 C CA . ASP A 1 197 ? -7.736 -13.339 -4.336 1.00 98.19 197 ASP A CA 1
ATOM 1503 C C . ASP A 1 197 ? -6.945 -12.971 -3.070 1.00 98.19 197 ASP A C 1
ATOM 1505 O O . ASP A 1 197 ? -6.060 -12.111 -3.081 1.00 98.19 197 ASP A O 1
ATOM 1509 N N . ARG A 1 198 ? -7.291 -13.606 -1.945 1.00 97.81 198 ARG A N 1
ATOM 1510 C CA . ARG A 1 198 ? -6.704 -13.286 -0.636 1.00 97.81 198 ARG A CA 1
ATOM 1511 C C . ARG A 1 198 ? -5.209 -13.588 -0.571 1.00 97.81 198 ARG A C 1
ATOM 1513 O O . ARG A 1 198 ? -4.509 -12.880 0.148 1.00 97.81 198 ARG A O 1
ATOM 1520 N N . GLU A 1 199 ? -4.717 -14.586 -1.309 1.00 98.50 199 GLU A N 1
ATOM 1521 C CA . GLU A 1 199 ? -3.281 -14.857 -1.430 1.00 98.50 199 GLU A CA 1
ATOM 1522 C C . GLU A 1 199 ? -2.601 -13.719 -2.188 1.00 98.50 199 GLU A C 1
ATOM 1524 O O . GLU A 1 199 ? -1.669 -13.103 -1.671 1.00 98.50 199 GLU A O 1
ATOM 1529 N N . LEU A 1 200 ? -3.092 -13.401 -3.387 1.00 98.75 200 LEU A N 1
ATOM 1530 C CA . LEU A 1 200 ? -2.468 -12.409 -4.257 1.00 98.75 200 LEU A CA 1
ATOM 1531 C C . LEU A 1 200 ? -2.548 -10.999 -3.658 1.00 98.75 200 LEU A C 1
ATOM 1533 O O . LEU A 1 200 ? -1.584 -10.242 -3.747 1.00 98.75 200 LEU A O 1
ATOM 1537 N N . PHE A 1 201 ? -3.651 -10.662 -2.986 1.00 98.88 201 PHE A N 1
ATOM 1538 C CA . PHE A 1 201 ? -3.812 -9.403 -2.261 1.00 98.88 201 PHE A CA 1
ATOM 1539 C C . PHE A 1 201 ? -2.895 -9.310 -1.031 1.00 98.88 201 PHE A C 1
ATOM 1541 O O . PHE A 1 201 ? -2.339 -8.241 -0.760 1.00 98.88 201 PHE A O 1
ATOM 1548 N N . PHE A 1 202 ? -2.680 -10.412 -0.302 1.00 98.88 202 PHE A N 1
ATOM 1549 C CA . PHE A 1 202 ? -1.706 -10.439 0.790 1.00 98.88 202 PHE A CA 1
ATOM 1550 C C . PHE A 1 202 ? -0.276 -10.257 0.268 1.00 98.88 202 PHE A C 1
ATOM 1552 O O . PHE A 1 202 ? 0.437 -9.385 0.759 1.00 98.88 202 PHE A O 1
ATOM 1559 N N . VAL A 1 203 ? 0.113 -10.994 -0.779 1.00 98.94 203 VAL A N 1
ATOM 1560 C CA . VAL A 1 203 ? 1.415 -10.837 -1.451 1.00 98.94 203 VAL A CA 1
ATOM 1561 C C . VAL A 1 203 ? 1.591 -9.399 -1.954 1.00 98.94 203 VAL A C 1
ATOM 1563 O O . VAL A 1 203 ? 2.613 -8.777 -1.676 1.00 98.94 203 VAL A O 1
ATOM 1566 N N . ALA A 1 204 ? 0.579 -8.815 -2.601 1.00 98.94 204 ALA A N 1
ATOM 1567 C CA . ALA A 1 204 ? 0.615 -7.420 -3.039 1.00 98.94 204 ALA A CA 1
ATOM 1568 C C . ALA A 1 204 ? 0.824 -6.448 -1.868 1.00 98.94 204 ALA A C 1
ATOM 1570 O O . ALA A 1 204 ? 1.647 -5.539 -1.961 1.00 98.94 204 ALA A O 1
ATOM 1571 N N . SER A 1 205 ? 0.138 -6.680 -0.745 1.00 98.94 205 SER A N 1
ATOM 1572 C CA . SER A 1 205 ? 0.289 -5.884 0.477 1.00 98.94 205 SER A CA 1
ATOM 1573 C C . SER A 1 205 ? 1.693 -5.999 1.073 1.00 98.94 205 SER A C 1
ATOM 1575 O O . SER A 1 205 ? 2.252 -4.985 1.473 1.00 98.94 205 SER A O 1
ATOM 1577 N N . MET A 1 206 ? 2.299 -7.191 1.091 1.00 98.88 206 MET A N 1
ATOM 1578 C CA . MET A 1 206 ? 3.664 -7.391 1.602 1.00 98.88 206 MET A CA 1
ATOM 1579 C C . MET A 1 206 ? 4.731 -6.730 0.721 1.00 98.88 206 MET A C 1
ATOM 1581 O O . MET A 1 206 ? 5.709 -6.192 1.238 1.00 98.88 206 MET A O 1
ATOM 1585 N N . LEU A 1 207 ? 4.548 -6.753 -0.603 1.00 98.88 207 LEU A N 1
ATOM 1586 C CA . LEU A 1 207 ? 5.579 -6.325 -1.553 1.00 98.88 207 LEU A CA 1
ATOM 1587 C C . LEU A 1 207 ? 5.507 -4.835 -1.953 1.00 98.88 207 LEU A C 1
ATOM 1589 O O . LEU A 1 207 ? 6.472 -4.320 -2.520 1.00 98.88 207 LEU A O 1
ATOM 1593 N N . HIS A 1 208 ? 4.398 -4.125 -1.695 1.00 98.81 208 HIS A N 1
ATOM 1594 C CA . HIS A 1 208 ? 4.158 -2.807 -2.313 1.00 98.81 208 HIS A CA 1
ATOM 1595 C C . HIS A 1 208 ? 5.186 -1.713 -1.974 1.00 98.81 208 HIS A C 1
ATOM 1597 O O . HIS A 1 208 ? 5.506 -0.888 -2.835 1.00 98.81 208 HIS A O 1
ATOM 1603 N N . ASP A 1 209 ? 5.720 -1.748 -0.752 1.00 98.44 209 ASP A N 1
ATOM 1604 C CA . ASP A 1 209 ? 6.584 -0.714 -0.174 1.00 98.44 209 ASP A CA 1
ATOM 1605 C C . ASP A 1 209 ? 8.060 -1.142 -0.039 1.00 98.44 209 ASP A C 1
ATOM 1607 O O . ASP A 1 209 ? 8.878 -0.349 0.424 1.00 98.44 209 ASP A O 1
ATOM 1611 N N . LEU A 1 210 ? 8.452 -2.351 -0.484 1.00 98.31 210 LEU A N 1
ATOM 1612 C CA . LEU A 1 210 ? 9.830 -2.859 -0.308 1.00 98.31 210 LEU A CA 1
ATOM 1613 C C . LEU A 1 210 ? 10.898 -1.890 -0.835 1.00 98.31 210 LEU A C 1
ATOM 1615 O O . LEU A 1 210 ? 11.939 -1.692 -0.217 1.00 98.31 210 LEU A O 1
ATOM 1619 N N . THR A 1 211 ? 10.612 -1.241 -1.964 1.00 97.56 211 THR A N 1
ATOM 1620 C CA . THR A 1 211 ? 11.534 -0.301 -2.626 1.00 97.56 211 THR A CA 1
ATOM 1621 C C . THR A 1 211 ? 11.699 1.050 -1.916 1.00 97.56 211 THR A C 1
ATOM 1623 O O . THR A 1 211 ? 12.461 1.891 -2.390 1.00 97.56 211 THR A O 1
ATOM 1626 N N . LEU A 1 212 ? 11.027 1.269 -0.778 1.00 95.94 212 LEU A N 1
ATOM 1627 C CA . LEU A 1 212 ? 11.319 2.382 0.130 1.00 95.94 212 LEU A CA 1
ATOM 1628 C C . LEU A 1 212 ? 12.565 2.116 0.990 1.00 95.94 212 LEU A C 1
ATOM 1630 O O . LEU A 1 212 ? 13.270 3.063 1.359 1.00 95.94 212 LEU A O 1
ATOM 1634 N N . ASP A 1 213 ? 12.841 0.852 1.318 1.00 93.81 213 ASP A N 1
ATOM 1635 C CA . ASP A 1 213 ? 13.926 0.452 2.217 1.00 93.81 213 ASP A CA 1
ATOM 1636 C C . ASP A 1 213 ? 15.214 0.087 1.455 1.00 93.81 213 ASP A C 1
ATOM 1638 O O . ASP A 1 213 ? 15.202 -0.158 0.248 1.00 93.81 213 ASP A O 1
ATOM 1642 N N . ALA A 1 214 ? 16.354 0.110 2.148 1.00 89.88 214 ALA A N 1
ATOM 1643 C CA . ALA A 1 214 ? 17.680 0.112 1.528 1.00 89.88 214 ALA A CA 1
ATOM 1644 C C . ALA A 1 214 ? 17.952 -1.117 0.642 1.00 89.88 214 ALA A C 1
ATOM 1646 O O . ALA A 1 214 ? 18.563 -0.972 -0.414 1.00 89.88 214 ALA A O 1
ATOM 1647 N N . THR A 1 215 ? 17.467 -2.297 1.040 1.00 94.81 215 THR A N 1
ATOM 1648 C CA . THR A 1 215 ? 17.683 -3.573 0.336 1.00 94.81 215 THR A CA 1
ATOM 1649 C C . THR A 1 215 ? 17.187 -3.546 -1.109 1.00 94.81 215 THR A C 1
ATOM 1651 O O . THR A 1 215 ? 17.868 -4.040 -2.003 1.00 94.81 215 THR A O 1
ATOM 1654 N N . HIS A 1 216 ? 16.020 -2.938 -1.338 1.00 95.25 216 HIS A N 1
ATOM 1655 C CA . HIS A 1 216 ? 15.319 -2.956 -2.625 1.00 95.25 216 HIS A CA 1
ATOM 1656 C C . HIS A 1 216 ? 15.209 -1.566 -3.269 1.00 95.25 216 HIS A C 1
ATOM 1658 O O . HIS A 1 216 ? 14.626 -1.421 -4.348 1.00 95.25 216 HIS A O 1
ATOM 1664 N N . ARG A 1 217 ? 15.783 -0.526 -2.645 1.00 94.06 217 ARG A N 1
ATOM 1665 C CA . ARG A 1 217 ? 15.706 0.857 -3.136 1.00 94.06 217 ARG A CA 1
ATOM 1666 C C . ARG A 1 217 ? 16.221 1.004 -4.559 1.00 94.06 217 ARG A C 1
ATOM 1668 O O . ARG A 1 217 ? 15.553 1.652 -5.353 1.00 94.06 217 ARG A O 1
ATOM 1675 N N . ASP A 1 218 ? 17.346 0.387 -4.898 1.00 93.38 218 ASP A N 1
ATOM 1676 C CA . ASP A 1 218 ? 17.984 0.555 -6.210 1.00 93.38 218 ASP A CA 1
ATOM 1677 C C . ASP A 1 218 ? 17.690 -0.595 -7.195 1.00 93.38 218 ASP A C 1
ATOM 1679 O O . ASP A 1 218 ? 18.329 -0.687 -8.243 1.00 93.38 218 ASP A O 1
ATOM 1683 N N . HIS A 1 219 ? 16.685 -1.442 -6.904 1.00 93.50 219 HIS A N 1
ATOM 1684 C CA . HIS A 1 219 ? 16.338 -2.653 -7.678 1.00 93.50 219 HIS A CA 1
ATOM 1685 C C . HIS A 1 219 ? 16.174 -2.412 -9.187 1.00 93.50 219 HIS A C 1
ATOM 1687 O O . HIS A 1 219 ? 16.575 -3.232 -10.007 1.00 93.50 219 HIS A O 1
ATOM 1693 N N . ALA A 1 220 ? 15.612 -1.264 -9.577 1.00 92.19 220 ALA A N 1
ATOM 1694 C CA . ALA A 1 220 ? 15.479 -0.876 -10.977 1.00 92.19 220 ALA A CA 1
ATOM 1695 C C . ALA A 1 220 ? 15.696 0.630 -11.168 1.00 92.19 220 ALA A C 1
ATOM 1697 O O . ALA A 1 220 ? 15.384 1.436 -10.289 1.00 92.19 220 ALA A O 1
ATOM 1698 N N . ARG A 1 221 ? 16.146 1.030 -12.370 1.00 92.25 221 ARG A N 1
ATOM 1699 C CA . ARG A 1 221 ? 16.355 2.436 -12.781 1.00 92.25 221 ARG A CA 1
ATOM 1700 C C . ARG A 1 221 ? 15.024 3.172 -13.020 1.00 92.25 221 ARG A C 1
ATOM 1702 O O . ARG A 1 221 ? 14.739 3.646 -14.116 1.00 92.25 221 ARG A O 1
ATOM 1709 N N . MET A 1 222 ? 14.203 3.250 -11.977 1.00 95.19 222 MET A N 1
ATOM 1710 C CA . MET A 1 222 ? 12.829 3.744 -11.983 1.00 95.19 222 MET A CA 1
ATOM 1711 C C . MET A 1 222 ? 12.648 4.778 -10.867 1.00 95.19 222 MET A C 1
ATOM 1713 O O . MET A 1 222 ? 12.818 4.471 -9.688 1.00 95.19 222 MET A O 1
ATOM 1717 N N . ALA A 1 223 ? 12.301 6.018 -11.221 1.00 91.75 223 ALA A N 1
ATOM 1718 C CA . ALA A 1 223 ? 12.277 7.119 -10.253 1.00 91.75 223 ALA A CA 1
ATOM 1719 C C . ALA A 1 223 ? 11.091 7.051 -9.274 1.00 91.75 223 ALA A C 1
ATOM 1721 O O . ALA A 1 223 ? 11.202 7.517 -8.150 1.00 91.75 223 ALA A O 1
ATOM 1722 N N . CYS A 1 224 ? 9.945 6.498 -9.676 1.00 96.38 224 CYS A N 1
ATOM 1723 C CA . CYS A 1 224 ? 8.790 6.347 -8.788 1.00 96.38 224 CYS A CA 1
ATOM 1724 C C . CYS A 1 224 ? 8.874 5.006 -8.048 1.00 96.38 224 CYS A C 1
ATOM 1726 O O . CYS A 1 224 ? 8.775 3.970 -8.703 1.00 96.38 224 CYS A O 1
ATOM 1728 N N . PHE A 1 225 ? 8.998 5.018 -6.714 1.00 97.69 225 PHE A N 1
ATOM 1729 C CA . PHE A 1 225 ? 9.130 3.787 -5.921 1.00 97.69 225 PHE A CA 1
ATOM 1730 C C . PHE A 1 225 ? 7.995 2.783 -6.192 1.00 97.69 225 PHE A C 1
ATOM 1732 O O . PHE A 1 225 ? 8.280 1.646 -6.519 1.00 97.69 225 PHE A O 1
ATOM 1739 N N . ALA A 1 226 ? 6.720 3.195 -6.227 1.00 98.12 226 ALA A N 1
ATOM 1740 C CA . ALA A 1 226 ? 5.615 2.269 -6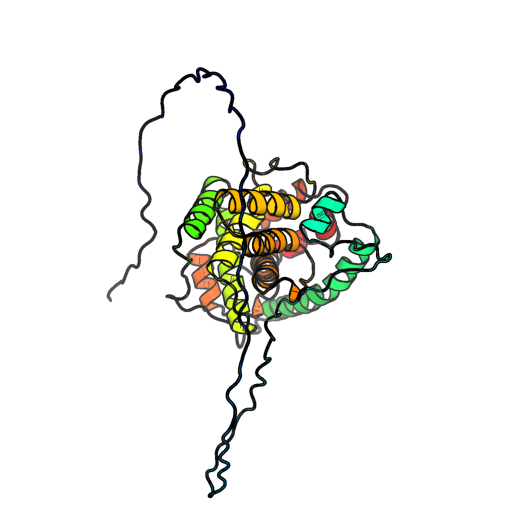.516 1.00 98.12 226 ALA A CA 1
ATOM 1741 C C . ALA A 1 226 ? 5.748 1.574 -7.887 1.00 98.12 226 ALA A C 1
ATOM 1743 O O . ALA A 1 226 ? 5.421 0.401 -8.036 1.00 98.12 226 ALA A O 1
ATOM 1744 N N . ALA A 1 227 ? 6.297 2.268 -8.891 1.00 98.12 227 ALA A N 1
ATOM 1745 C CA . ALA A 1 227 ? 6.624 1.650 -10.175 1.00 98.12 227 ALA A CA 1
ATOM 1746 C C . ALA A 1 227 ? 7.849 0.719 -10.092 1.00 98.12 227 ALA A C 1
ATOM 1748 O O . ALA A 1 227 ? 7.880 -0.305 -10.768 1.00 98.12 227 ALA A O 1
ATOM 1749 N N . ARG A 1 228 ? 8.845 1.060 -9.264 1.00 98.06 228 ARG A N 1
ATOM 1750 C CA . ARG A 1 228 ? 10.011 0.215 -8.956 1.00 98.06 228 ARG A CA 1
ATOM 1751 C C . ARG A 1 228 ? 9.571 -1.078 -8.255 1.00 98.06 228 ARG A C 1
ATOM 1753 O O . ARG A 1 228 ? 9.983 -2.151 -8.672 1.00 98.06 228 ARG A O 1
ATOM 1760 N N . GLY A 1 229 ? 8.659 -0.979 -7.285 1.00 98.50 229 GLY A N 1
ATOM 1761 C CA . GLY A 1 229 ? 7.997 -2.102 -6.619 1.00 98.50 229 GLY A CA 1
ATOM 1762 C C . GLY A 1 229 ? 7.148 -2.941 -7.573 1.00 98.50 229 GLY A C 1
ATOM 1763 O O . GLY A 1 229 ? 7.158 -4.160 -7.476 1.00 98.50 229 GLY A O 1
ATOM 1764 N N . GLY A 1 230 ? 6.484 -2.319 -8.555 1.00 98.62 230 GLY A N 1
ATOM 1765 C CA . GLY A 1 230 ? 5.787 -3.041 -9.623 1.00 98.62 230 GLY A CA 1
ATOM 1766 C C . GLY A 1 230 ? 6.730 -3.892 -10.484 1.00 98.62 230 GLY A C 1
ATOM 1767 O O . GLY A 1 230 ? 6.402 -5.036 -10.783 1.00 98.62 230 GLY A O 1
ATOM 1768 N N . ILE A 1 231 ? 7.912 -3.366 -10.839 1.00 98.62 231 ILE A N 1
ATOM 1769 C CA . ILE A 1 231 ? 8.967 -4.124 -11.542 1.00 98.62 231 ILE A CA 1
ATOM 1770 C C . ILE A 1 231 ? 9.477 -5.272 -10.662 1.00 98.62 231 ILE A C 1
ATOM 1772 O O . ILE A 1 231 ? 9.464 -6.419 -11.099 1.00 98.62 231 ILE A O 1
ATOM 1776 N N . LEU A 1 232 ? 9.858 -4.968 -9.415 1.00 98.69 232 LEU A N 1
ATOM 1777 C CA . LEU A 1 232 ? 10.336 -5.958 -8.449 1.00 98.69 232 LEU A CA 1
ATOM 1778 C C . LEU A 1 232 ? 9.325 -7.094 -8.281 1.00 98.69 232 LEU A C 1
ATOM 1780 O O . LEU A 1 232 ? 9.707 -8.255 -8.328 1.00 98.69 232 LEU A O 1
ATOM 1784 N N . ALA A 1 233 ? 8.038 -6.784 -8.127 1.00 98.69 233 ALA A N 1
ATOM 1785 C CA . ALA A 1 233 ? 7.003 -7.787 -7.915 1.00 98.69 233 ALA A CA 1
ATOM 1786 C C . ALA A 1 233 ? 6.735 -8.662 -9.151 1.00 98.69 233 ALA A C 1
ATOM 1788 O O . ALA A 1 233 ? 6.463 -9.849 -8.986 1.00 98.69 233 ALA A O 1
ATOM 1789 N N . ASP A 1 234 ? 6.835 -8.117 -10.370 1.00 98.69 234 ASP A N 1
ATOM 1790 C CA . ASP A 1 234 ? 6.750 -8.886 -11.626 1.00 98.69 234 ASP A CA 1
ATOM 1791 C C . ASP A 1 234 ? 7.872 -9.942 -11.689 1.00 98.69 234 ASP A C 1
ATOM 1793 O O . ASP A 1 234 ? 7.605 -11.132 -11.847 1.00 98.69 234 ASP A O 1
ATOM 1797 N N . GLU A 1 235 ? 9.116 -9.530 -11.431 1.00 98.50 235 GLU A N 1
ATOM 1798 C CA . GLU A 1 235 ? 10.301 -10.402 -11.426 1.00 98.50 235 GLU A CA 1
ATOM 1799 C C . GLU A 1 235 ? 10.297 -11.404 -10.249 1.00 98.50 235 GLU A C 1
ATOM 1801 O O . GLU A 1 235 ? 10.579 -12.592 -10.415 1.00 98.50 235 GLU A O 1
ATOM 1806 N N . TRP A 1 236 ? 9.920 -10.949 -9.050 1.00 98.62 236 TRP A N 1
ATOM 1807 C CA . TRP A 1 236 ? 9.849 -11.752 -7.823 1.00 98.62 236 TRP A CA 1
ATOM 1808 C C . TRP A 1 236 ? 8.793 -12.861 -7.916 1.00 98.62 236 TRP A C 1
ATOM 1810 O O . TRP A 1 236 ? 8.998 -13.953 -7.376 1.00 98.62 236 TRP A O 1
ATOM 1820 N N . SER A 1 237 ? 7.675 -12.596 -8.603 1.00 98.44 237 SER A N 1
ATOM 1821 C CA . SER A 1 237 ? 6.600 -13.572 -8.823 1.00 98.44 237 SER A CA 1
ATOM 1822 C C . SER A 1 237 ? 6.848 -14.478 -10.034 1.00 98.44 237 SER A C 1
ATOM 1824 O O . SER A 1 237 ? 6.517 -15.663 -9.969 1.00 98.44 237 SER A O 1
ATOM 1826 N N . GLU A 1 238 ? 7.523 -13.989 -11.082 1.00 98.50 238 GLU A N 1
ATOM 1827 C CA . GLU A 1 238 ? 8.060 -14.818 -12.171 1.00 98.50 238 GLU A CA 1
ATOM 1828 C C . GLU A 1 238 ? 9.014 -15.896 -11.648 1.00 98.50 238 GLU A C 1
ATOM 1830 O O . GLU A 1 238 ? 8.824 -17.080 -11.928 1.00 98.50 238 GLU A O 1
ATOM 1835 N N . ALA A 1 239 ? 9.975 -15.511 -10.801 1.00 98.19 239 ALA A N 1
ATOM 1836 C CA . ALA A 1 239 ? 10.917 -16.435 -10.165 1.00 98.19 239 ALA A CA 1
ATOM 1837 C C . ALA A 1 239 ? 10.239 -17.504 -9.279 1.00 98.19 239 ALA A C 1
ATOM 1839 O O . ALA A 1 239 ? 10.861 -18.507 -8.926 1.00 98.19 239 ALA A O 1
ATOM 1840 N N . ARG A 1 240 ? 8.962 -17.303 -8.926 1.00 98.19 240 ARG A N 1
ATOM 1841 C CA . ARG A 1 240 ? 8.130 -18.215 -8.124 1.00 98.19 240 ARG A CA 1
ATOM 1842 C C . ARG A 1 240 ? 7.084 -18.972 -8.946 1.00 98.19 240 ARG A C 1
ATOM 1844 O O . ARG A 1 240 ? 6.304 -19.731 -8.376 1.00 98.19 240 ARG A O 1
ATOM 1851 N N . GLY A 1 241 ? 7.100 -18.816 -10.270 1.00 97.75 241 GLY A N 1
ATOM 1852 C CA . GLY A 1 241 ? 6.254 -19.568 -11.195 1.00 97.75 241 GLY A CA 1
ATOM 1853 C C . GLY A 1 241 ? 4.797 -19.107 -11.250 1.00 97.75 241 GLY A C 1
ATOM 1854 O O . GLY A 1 241 ? 3.941 -19.902 -11.632 1.00 97.75 241 GLY A O 1
ATOM 1855 N N . LEU A 1 242 ? 4.492 -17.857 -10.877 1.00 98.31 242 LEU A N 1
ATOM 1856 C CA . LEU A 1 242 ? 3.156 -17.301 -11.107 1.00 98.31 242 LEU A CA 1
ATOM 1857 C C . LEU A 1 242 ? 2.912 -17.097 -12.603 1.00 98.31 242 LEU A C 1
ATOM 1859 O O . LEU A 1 242 ? 3.791 -16.653 -13.345 1.00 98.31 242 LEU A O 1
ATOM 1863 N N . ASP A 1 243 ? 1.692 -17.403 -13.034 1.00 98.00 243 ASP A N 1
ATOM 1864 C CA . ASP A 1 243 ? 1.264 -17.181 -14.407 1.00 98.00 243 ASP A CA 1
ATOM 1865 C C . ASP A 1 243 ? 1.204 -15.684 -14.755 1.00 98.00 243 ASP A C 1
ATOM 1867 O O . ASP A 1 243 ? 1.160 -14.800 -13.894 1.00 98.00 243 ASP A O 1
ATOM 1871 N N . VAL A 1 244 ? 1.182 -15.404 -16.058 1.00 98.00 244 VAL A N 1
ATOM 1872 C CA . VAL A 1 244 ? 1.209 -14.043 -16.611 1.00 98.00 244 VAL A CA 1
ATOM 1873 C C . VAL A 1 244 ? 0.048 -13.179 -16.101 1.00 98.00 244 VAL A C 1
ATOM 1875 O O . VAL A 1 244 ? 0.234 -11.977 -15.918 1.00 98.00 244 VAL A O 1
ATOM 1878 N N . VAL A 1 245 ? -1.126 -13.758 -15.821 1.00 98.00 245 VAL A N 1
ATOM 1879 C CA . VAL A 1 245 ? -2.291 -13.005 -15.335 1.00 98.00 245 VAL A CA 1
ATOM 1880 C C . VAL A 1 245 ? -2.098 -12.627 -13.867 1.00 98.00 245 VAL A C 1
ATOM 1882 O O . VAL A 1 245 ? -2.204 -11.446 -13.537 1.00 98.00 245 VAL A O 1
ATOM 1885 N N . ARG A 1 246 ? -1.720 -13.574 -12.993 1.00 98.38 246 ARG A N 1
ATOM 1886 C CA . ARG A 1 246 ? -1.404 -13.281 -11.577 1.00 98.38 246 ARG A CA 1
ATOM 1887 C C . ARG A 1 246 ? -0.281 -12.253 -11.447 1.00 98.38 246 ARG A C 1
ATOM 1889 O O . ARG A 1 246 ? -0.413 -11.307 -10.670 1.00 98.38 246 ARG A O 1
ATOM 1896 N N . ARG A 1 247 ? 0.788 -12.393 -12.239 1.00 98.50 247 ARG A N 1
ATOM 1897 C CA . ARG A 1 247 ? 1.897 -11.423 -12.315 1.00 98.50 247 ARG A CA 1
ATOM 1898 C C . ARG A 1 247 ? 1.422 -10.035 -12.728 1.00 98.50 247 ARG A C 1
ATOM 1900 O O . ARG A 1 247 ? 1.781 -9.046 -12.087 1.00 98.50 247 ARG A O 1
ATOM 1907 N N . ALA A 1 248 ? 0.602 -9.943 -13.776 1.00 98.31 248 ALA A N 1
ATOM 1908 C CA . ALA A 1 248 ? 0.064 -8.676 -14.258 1.00 98.31 248 ALA A CA 1
ATOM 1909 C C . ALA A 1 248 ? -0.852 -8.010 -13.219 1.00 98.31 248 ALA A C 1
ATOM 1911 O O . ALA A 1 248 ? -0.742 -6.801 -13.019 1.00 98.31 248 ALA A O 1
ATOM 1912 N N . THR A 1 249 ? -1.701 -8.768 -12.521 1.00 98.62 249 THR A N 1
ATOM 1913 C CA . THR A 1 249 ? -2.545 -8.249 -11.432 1.00 98.62 249 THR A CA 1
ATOM 1914 C C . THR A 1 249 ? -1.699 -7.743 -10.263 1.00 98.62 249 THR A C 1
ATOM 1916 O O . THR A 1 249 ? -1.849 -6.591 -9.861 1.00 98.62 249 THR A O 1
ATOM 1919 N N . LEU A 1 250 ? -0.756 -8.550 -9.763 1.00 98.88 250 LEU A N 1
ATOM 1920 C CA . LEU A 1 250 ? 0.133 -8.197 -8.649 1.00 98.88 250 LEU A CA 1
ATOM 1921 C C . LEU A 1 250 ? 0.960 -6.935 -8.940 1.00 98.88 250 LEU A C 1
ATOM 1923 O O . LEU A 1 250 ? 0.949 -5.968 -8.175 1.00 98.88 250 LEU A O 1
ATOM 1927 N N . SER A 1 251 ? 1.664 -6.935 -10.071 1.00 98.75 251 SER A N 1
ATOM 1928 C CA . SER A 1 251 ? 2.570 -5.850 -10.449 1.00 98.75 251 SER A CA 1
ATOM 1929 C C . SER A 1 251 ? 1.833 -4.555 -10.804 1.00 98.75 251 SER A C 1
ATOM 1931 O O . SER A 1 251 ? 2.317 -3.470 -10.472 1.00 98.75 251 SER A O 1
ATOM 1933 N N . ASN A 1 252 ? 0.635 -4.632 -11.403 1.00 98.69 252 ASN A N 1
ATOM 1934 C CA . ASN A 1 252 ? -0.201 -3.450 -11.604 1.00 98.69 252 ASN A CA 1
ATOM 1935 C C . ASN A 1 252 ? -0.829 -2.957 -10.305 1.00 98.69 252 ASN A C 1
ATOM 1937 O O . ASN A 1 252 ? -0.825 -1.748 -10.112 1.00 98.69 252 ASN A O 1
ATOM 1941 N N . ALA A 1 253 ? -1.307 -3.822 -9.404 1.00 98.81 253 ALA A N 1
ATOM 1942 C CA . ALA A 1 253 ? -1.823 -3.397 -8.102 1.00 98.81 253 ALA A CA 1
ATOM 1943 C C . ALA A 1 253 ? -0.774 -2.566 -7.348 1.00 98.81 253 ALA A C 1
ATOM 1945 O O . ALA A 1 253 ? -1.039 -1.422 -6.970 1.00 98.81 253 ALA A O 1
ATOM 1946 N N . ILE A 1 254 ? 0.452 -3.092 -7.239 1.00 98.88 254 ILE A N 1
ATOM 1947 C CA . ILE A 1 254 ? 1.579 -2.387 -6.618 1.00 98.88 254 ILE A CA 1
ATOM 1948 C C . ILE A 1 254 ? 1.939 -1.123 -7.400 1.00 98.88 254 ILE A C 1
ATOM 1950 O O . ILE A 1 254 ? 2.067 -0.060 -6.795 1.00 98.88 254 ILE A O 1
ATOM 1954 N N . SER A 1 255 ? 2.047 -1.179 -8.731 1.00 98.62 255 SER A N 1
ATOM 1955 C CA . SER A 1 255 ? 2.349 0.024 -9.510 1.00 98.62 255 SER A CA 1
ATOM 1956 C C . SER A 1 255 ? 1.272 1.098 -9.346 1.00 98.62 255 SER A C 1
ATOM 1958 O O . SER A 1 255 ? 1.612 2.276 -9.302 1.00 98.62 255 SER A O 1
ATOM 1960 N N . LEU A 1 256 ? -0.006 0.740 -9.222 1.00 98.62 256 LEU A N 1
ATOM 1961 C CA . LEU A 1 256 ? -1.142 1.661 -9.177 1.00 98.62 256 LEU A CA 1
ATOM 1962 C C . LEU A 1 256 ? -1.405 2.280 -7.795 1.00 98.62 256 LEU A C 1
ATOM 1964 O O . LEU A 1 256 ? -2.067 3.316 -7.748 1.00 98.62 256 LEU A O 1
ATOM 1968 N N . HIS A 1 257 ? -0.901 1.710 -6.693 1.00 98.50 257 HIS A N 1
ATOM 1969 C CA . HIS A 1 257 ? -1.380 2.021 -5.332 1.00 98.50 257 HIS A CA 1
ATOM 1970 C C . HIS A 1 257 ? -1.258 3.497 -4.886 1.00 98.50 257 HIS A C 1
ATOM 1972 O O . HIS A 1 257 ? -1.930 3.905 -3.944 1.00 98.50 257 HIS A O 1
ATOM 1978 N N . LEU A 1 258 ? -0.436 4.317 -5.555 1.00 97.12 258 LEU A N 1
ATOM 1979 C CA . LEU A 1 258 ? -0.307 5.762 -5.293 1.00 97.12 258 LEU A CA 1
ATOM 1980 C C . LEU A 1 258 ? -1.310 6.649 -6.048 1.00 97.12 258 LEU A C 1
ATOM 1982 O O . LEU A 1 258 ? -1.332 7.861 -5.829 1.00 97.12 258 LEU A O 1
ATOM 1986 N N . ASN A 1 259 ? -2.089 6.098 -6.979 1.00 96.44 259 ASN A N 1
ATOM 1987 C CA . ASN A 1 259 ? -3.065 6.874 -7.742 1.00 96.44 259 ASN A CA 1
ATOM 1988 C C . ASN A 1 259 ? -4.202 7.361 -6.823 1.00 96.44 259 ASN A C 1
ATOM 1990 O O . ASN A 1 259 ? -4.608 6.673 -5.883 1.00 96.44 259 ASN A O 1
ATOM 1994 N N . ALA A 1 260 ? -4.774 8.532 -7.116 1.00 92.25 260 ALA A N 1
ATOM 1995 C CA . ALA A 1 260 ? -5.842 9.123 -6.303 1.00 92.25 260 ALA A CA 1
ATOM 1996 C C . ALA A 1 260 ? -7.133 8.280 -6.309 1.00 92.25 260 ALA A C 1
ATOM 1998 O O . ALA A 1 260 ? -7.923 8.328 -5.360 1.00 92.25 260 ALA A O 1
ATOM 1999 N N . ARG A 1 261 ? -7.340 7.511 -7.385 1.00 90.31 261 ARG A N 1
ATOM 2000 C CA . ARG A 1 261 ? -8.410 6.524 -7.555 1.00 90.31 261 ARG A CA 1
ATOM 2001 C C . ARG A 1 261 ? -7.957 5.425 -8.518 1.00 90.31 261 ARG A C 1
ATOM 2003 O O . ARG A 1 261 ? -7.328 5.718 -9.531 1.00 90.31 261 ARG A O 1
ATOM 2010 N N . ILE A 1 262 ? -8.337 4.185 -8.222 1.00 95.38 262 ILE A N 1
ATOM 2011 C CA . ILE A 1 262 ? -8.147 3.032 -9.110 1.00 95.38 262 ILE A CA 1
ATOM 2012 C C . ILE A 1 262 ? -9.394 2.836 -9.977 1.00 95.38 262 ILE A C 1
ATOM 2014 O O . ILE A 1 262 ? -10.520 3.036 -9.508 1.00 95.38 262 ILE A O 1
ATOM 2018 N N . ASP A 1 263 ? -9.196 2.468 -11.242 1.00 94.38 263 ASP A N 1
ATOM 2019 C CA . ASP A 1 263 ? -10.280 1.988 -12.099 1.00 94.38 263 ASP A CA 1
ATOM 2020 C C . ASP A 1 263 ? -10.621 0.534 -11.713 1.00 94.38 263 ASP A C 1
ATOM 2022 O O . ASP A 1 263 ? -9.709 -0.296 -11.699 1.00 9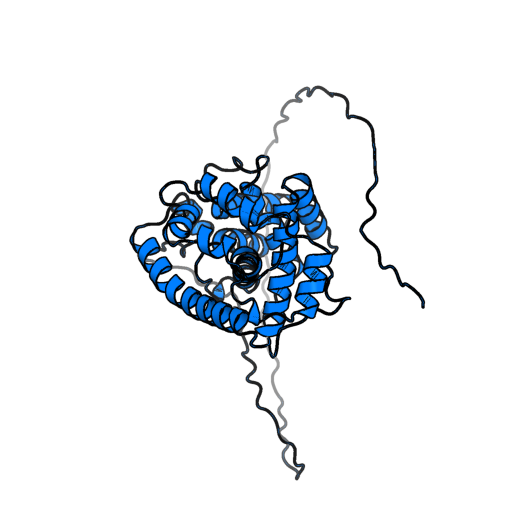4.38 263 ASP A O 1
ATOM 2026 N N . PRO A 1 264 ? -11.885 0.191 -11.389 1.00 95.12 264 PRO A N 1
ATOM 2027 C CA . PRO A 1 264 ? -12.255 -1.165 -10.976 1.00 95.12 264 PRO A CA 1
ATOM 2028 C C . PRO A 1 264 ? -11.919 -2.270 -11.990 1.00 95.12 264 PRO A C 1
ATOM 2030 O O . PRO A 1 264 ? -11.837 -3.431 -11.600 1.00 95.12 264 PRO A O 1
ATOM 2033 N N . SER A 1 265 ? -11.689 -1.932 -13.265 1.00 95.62 265 SER A N 1
ATOM 2034 C CA . SER A 1 265 ? -11.215 -2.886 -14.281 1.00 95.62 265 SER A CA 1
ATOM 2035 C C . SER A 1 265 ? -9.822 -3.474 -13.997 1.00 95.62 265 SER A C 1
ATOM 2037 O O . SER A 1 265 ? -9.505 -4.534 -14.529 1.00 95.62 265 SER A O 1
ATOM 2039 N N . PHE A 1 266 ? -9.019 -2.861 -13.115 1.00 96.62 266 PHE A N 1
ATOM 2040 C CA . PHE A 1 266 ? -7.745 -3.425 -12.633 1.00 96.62 266 PHE A CA 1
ATOM 2041 C C . PHE A 1 266 ? -7.893 -4.461 -11.506 1.00 96.62 266 PHE A C 1
ATOM 2043 O O . PHE A 1 266 ? -6.888 -4.915 -10.961 1.00 96.62 266 PHE A O 1
ATOM 2050 N N . GLY A 1 267 ? -9.125 -4.839 -11.157 1.00 97.75 267 GLY A N 1
ATOM 2051 C CA . GLY A 1 267 ? -9.412 -5.879 -10.173 1.00 97.75 267 GLY A CA 1
ATOM 2052 C C . GLY A 1 267 ? -9.462 -5.387 -8.719 1.00 97.75 267 GLY A C 1
ATOM 2053 O O . GLY A 1 267 ? -9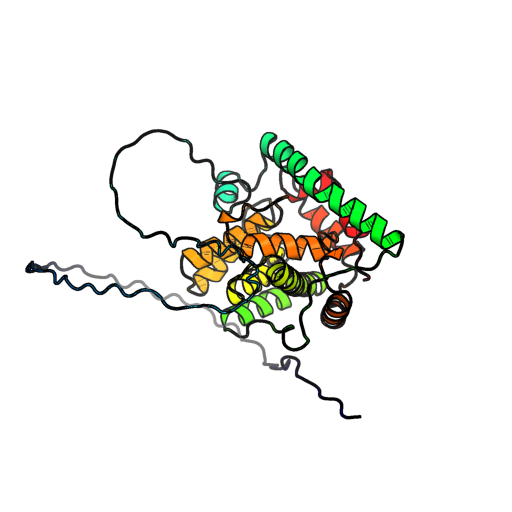.008 -4.280 -8.393 1.00 97.75 267 GLY A O 1
ATOM 2054 N N . PRO A 1 268 ? -10.051 -6.199 -7.823 1.00 98.50 268 PRO A N 1
ATOM 2055 C CA . PRO A 1 268 ? -10.206 -5.859 -6.414 1.00 98.50 268 PRO A CA 1
ATOM 2056 C C . PRO A 1 268 ? -8.859 -5.699 -5.695 1.00 98.50 268 PRO A C 1
ATOM 2058 O O . PRO A 1 268 ? -8.760 -4.843 -4.823 1.00 98.50 268 PRO A O 1
ATOM 2061 N N . GLU A 1 269 ? -7.805 -6.425 -6.080 1.00 98.69 269 GLU A N 1
ATOM 2062 C CA . GLU A 1 269 ? -6.469 -6.343 -5.471 1.00 98.69 269 GLU A CA 1
ATOM 2063 C C . GLU A 1 269 ? -5.897 -4.922 -5.573 1.00 98.69 269 GLU A C 1
ATOM 2065 O O . GLU A 1 269 ? -5.434 -4.360 -4.580 1.00 98.69 269 GLU A O 1
ATOM 2070 N N . ALA A 1 270 ? -5.978 -4.306 -6.757 1.00 98.69 270 ALA A N 1
ATOM 2071 C CA . ALA A 1 270 ? -5.488 -2.950 -6.990 1.00 98.69 270 ALA A CA 1
ATOM 2072 C C . ALA A 1 270 ? -6.314 -1.904 -6.221 1.00 98.69 270 ALA A C 1
ATOM 2074 O O . ALA A 1 270 ? -5.754 -1.006 -5.587 1.00 98.69 270 ALA A O 1
ATOM 2075 N N . VAL A 1 271 ? -7.646 -2.040 -6.242 1.00 98.56 271 VAL A N 1
ATOM 2076 C CA . VAL A 1 271 ? -8.576 -1.152 -5.523 1.00 98.56 271 VAL A CA 1
ATOM 2077 C C . VAL A 1 271 ? -8.345 -1.217 -4.010 1.00 98.56 271 VAL A C 1
ATOM 2079 O O . VAL A 1 271 ? -8.286 -0.180 -3.346 1.00 98.56 271 VAL A O 1
ATOM 2082 N N . LEU A 1 272 ? -8.198 -2.423 -3.460 1.00 98.69 272 LEU A N 1
ATOM 2083 C CA . LEU A 1 272 ? -8.072 -2.657 -2.024 1.00 98.69 272 LEU A CA 1
ATOM 2084 C C . LEU A 1 272 ? -6.674 -2.343 -1.493 1.00 98.69 272 LEU A C 1
ATOM 2086 O O . LEU A 1 272 ? -6.577 -1.855 -0.369 1.00 98.69 272 LEU A O 1
ATOM 2090 N N . LEU A 1 273 ? -5.613 -2.529 -2.286 1.00 98.88 273 LEU A N 1
ATOM 2091 C CA . LEU A 1 273 ? -4.256 -2.126 -1.906 1.00 98.88 273 LEU A CA 1
ATOM 2092 C C . LEU A 1 273 ? -4.155 -0.603 -1.760 1.00 98.88 273 LEU A C 1
ATOM 2094 O O . LEU A 1 273 ? -3.703 -0.111 -0.726 1.00 98.88 273 LEU A O 1
ATOM 2098 N N . GLN A 1 274 ? -4.663 0.149 -2.744 1.00 98.50 274 GLN A N 1
ATOM 2099 C CA . GLN A 1 274 ? -4.728 1.613 -2.672 1.00 98.50 274 GLN A CA 1
ATOM 2100 C C . GLN A 1 274 ? -5.574 2.084 -1.481 1.00 98.50 274 GLN A C 1
ATOM 2102 O O . GLN A 1 274 ? -5.171 2.986 -0.742 1.00 98.50 274 GLN A O 1
ATOM 2107 N N . ALA A 1 275 ? -6.732 1.454 -1.264 1.00 98.19 275 ALA A N 1
ATOM 2108 C CA . ALA A 1 275 ? -7.622 1.825 -0.176 1.00 98.19 275 ALA A CA 1
ATOM 2109 C C . ALA A 1 275 ? -7.022 1.496 1.203 1.00 98.19 275 ALA A C 1
ATOM 2111 O O . ALA A 1 275 ? -7.076 2.343 2.091 1.00 98.19 275 ALA A O 1
ATOM 2112 N N . GLY A 1 276 ? -6.422 0.316 1.381 1.00 98.50 276 GLY A N 1
ATOM 2113 C CA . GLY A 1 276 ? -5.796 -0.130 2.629 1.00 98.50 276 GLY A CA 1
ATOM 2114 C C . GLY A 1 276 ? -4.570 0.702 3.012 1.00 98.50 276 GLY A C 1
ATOM 2115 O O . GLY A 1 276 ? -4.480 1.170 4.150 1.00 98.50 276 GLY A O 1
ATOM 2116 N N . ALA A 1 277 ? -3.688 0.994 2.051 1.00 98.56 277 ALA A N 1
ATOM 2117 C CA . ALA A 1 277 ? -2.552 1.887 2.272 1.00 98.56 277 ALA A CA 1
ATOM 2118 C C . ALA A 1 277 ? -3.027 3.319 2.585 1.00 98.56 277 ALA A C 1
ATOM 2120 O O . ALA A 1 277 ? -2.540 3.965 3.517 1.00 98.56 277 ALA A O 1
ATOM 2121 N N . GLY A 1 278 ? -4.049 3.809 1.874 1.00 97.94 278 GLY A N 1
ATOM 2122 C CA . GLY A 1 278 ? -4.677 5.103 2.148 1.00 97.94 278 GLY A CA 1
ATOM 2123 C C . GLY A 1 278 ? -5.330 5.191 3.534 1.00 97.94 278 GLY A C 1
ATOM 2124 O O . GLY A 1 278 ? -5.261 6.244 4.178 1.00 97.94 278 GLY A O 1
ATOM 2125 N N . VAL A 1 279 ? -5.952 4.108 4.017 1.00 98.19 279 VAL A N 1
ATOM 2126 C CA . VAL A 1 279 ? -6.452 4.010 5.398 1.00 98.19 279 VAL A CA 1
ATOM 2127 C C . VAL A 1 279 ? -5.290 4.233 6.356 1.00 98.19 279 VAL A C 1
ATOM 2129 O O . VAL A 1 279 ? -5.315 5.197 7.119 1.00 98.19 279 VAL A O 1
ATOM 2132 N N . ASP A 1 280 ? -4.265 3.383 6.309 1.00 98.56 280 ASP A N 1
ATOM 2133 C CA . ASP A 1 280 ? -3.245 3.348 7.359 1.00 98.56 280 ASP A CA 1
ATOM 2134 C C . ASP A 1 280 ? -2.381 4.618 7.411 1.00 98.56 280 ASP A C 1
ATOM 2136 O O . ASP A 1 280 ? -1.967 5.065 8.486 1.00 98.56 280 ASP A O 1
ATOM 2140 N N . THR A 1 281 ? -2.136 5.226 6.248 1.00 97.69 281 THR A N 1
ATOM 2141 C CA . THR A 1 281 ? -1.302 6.425 6.118 1.00 97.69 281 THR A CA 1
ATOM 2142 C C . THR A 1 281 ? -2.066 7.702 6.464 1.00 97.69 281 THR A C 1
ATOM 2144 O O . THR A 1 281 ? -1.670 8.427 7.378 1.00 97.69 281 THR A O 1
ATOM 2147 N N . ILE A 1 282 ? -3.173 7.989 5.768 1.00 97.19 282 ILE A N 1
ATOM 2148 C CA . ILE A 1 282 ? -3.891 9.273 5.853 1.00 97.19 282 ILE A CA 1
ATOM 2149 C C . ILE A 1 282 ? -5.270 9.180 6.520 1.00 97.19 282 ILE A C 1
ATOM 2151 O O . ILE A 1 282 ? -5.939 10.203 6.662 1.00 97.19 282 ILE A O 1
ATOM 2155 N N . GLY A 1 283 ? -5.715 8.006 6.970 1.00 96.75 283 GLY A N 1
ATOM 2156 C CA . GLY A 1 283 ? -7.060 7.821 7.526 1.00 96.75 283 GLY A CA 1
ATOM 2157 C C . GLY A 1 283 ? -8.167 7.868 6.465 1.00 96.75 283 GLY A C 1
ATOM 2158 O O . GLY A 1 283 ? -9.328 8.138 6.791 1.00 96.75 283 GLY A O 1
ATOM 2159 N N . LEU A 1 284 ? -7.832 7.630 5.190 1.00 95.50 284 LEU A N 1
ATOM 2160 C CA . LEU A 1 284 ? -8.823 7.510 4.120 1.00 95.50 284 LEU A CA 1
ATOM 2161 C C . LEU A 1 284 ? -9.828 6.421 4.502 1.00 95.50 284 LEU A C 1
ATOM 2163 O O . LEU A 1 284 ? -9.432 5.340 4.904 1.00 95.50 284 LEU A O 1
ATOM 2167 N N . ARG A 1 285 ? -11.133 6.702 4.412 1.00 95.50 285 ARG A N 1
ATOM 2168 C CA . ARG A 1 285 ? -12.196 5.740 4.769 1.00 95.50 285 ARG A CA 1
ATOM 2169 C C . ARG A 1 285 ? -12.107 5.195 6.212 1.00 95.50 285 ARG A C 1
ATOM 2171 O O . ARG A 1 285 ? -12.806 4.240 6.514 1.00 95.50 285 ARG A O 1
ATOM 2178 N N . TYR A 1 286 ? -11.356 5.818 7.130 1.00 96.25 286 TYR A N 1
ATOM 2179 C CA . TYR A 1 286 ? -11.207 5.361 8.526 1.00 96.25 286 TYR A CA 1
ATOM 2180 C C . TYR A 1 286 ? -12.550 5.087 9.224 1.00 96.25 286 TYR A C 1
ATOM 2182 O O . TYR A 1 286 ? -12.765 4.019 9.790 1.00 96.25 286 TYR A O 1
ATOM 2190 N N . ARG A 1 287 ? -13.515 6.007 9.079 1.00 95.81 287 ARG A N 1
ATOM 2191 C CA . ARG A 1 287 ? -14.882 5.882 9.623 1.00 95.81 287 ARG A CA 1
ATOM 2192 C C . ARG A 1 287 ? -15.747 4.797 8.958 1.00 95.81 287 ARG A C 1
ATOM 2194 O O . ARG A 1 287 ? -16.933 4.702 9.255 1.00 95.81 287 ARG A O 1
ATOM 2201 N N . HIS A 1 288 ? -15.196 4.011 8.035 1.00 96.69 288 HIS A N 1
ATOM 2202 C CA . HIS A 1 288 ? -15.839 2.820 7.481 1.00 96.69 288 HIS A CA 1
ATOM 2203 C C . HIS A 1 288 ? -15.445 1.531 8.206 1.00 96.69 288 HIS A C 1
ATOM 2205 O O . HIS A 1 288 ? -16.024 0.494 7.887 1.00 96.69 288 HIS A O 1
ATOM 2211 N N . LEU A 1 289 ? -14.490 1.581 9.138 1.00 96.94 289 LEU A N 1
ATOM 2212 C CA . LEU A 1 289 ? -13.994 0.431 9.893 1.00 96.94 289 LEU A CA 1
ATOM 2213 C C . LEU A 1 289 ? -14.646 0.358 11.275 1.00 96.94 289 LEU A C 1
ATOM 2215 O O . LEU A 1 289 ? -14.937 1.385 11.886 1.00 96.94 289 LEU A O 1
ATOM 2219 N N . ASP A 1 290 ? -14.863 -0.851 11.783 1.00 96.12 290 ASP A N 1
ATOM 2220 C CA . ASP A 1 290 ? -15.282 -1.065 13.169 1.00 96.12 290 ASP A CA 1
ATOM 2221 C C . ASP A 1 290 ? -14.149 -0.684 14.155 1.00 96.12 290 ASP A C 1
ATOM 2223 O O . ASP A 1 290 ? -13.051 -1.246 14.061 1.00 96.12 290 ASP A O 1
ATOM 2227 N N . PRO A 1 291 ? -14.385 0.213 15.137 1.00 94.94 291 PRO A N 1
ATOM 2228 C CA . PRO A 1 291 ? -13.377 0.597 16.129 1.00 94.94 291 PRO A CA 1
ATOM 2229 C C . PRO A 1 291 ? -12.799 -0.581 16.932 1.00 94.94 291 PRO A C 1
ATOM 2231 O O . PRO A 1 291 ? -11.615 -0.566 17.288 1.00 94.94 291 PRO A O 1
ATOM 2234 N N . GLY A 1 292 ? -13.599 -1.622 17.199 1.00 94.44 292 GLY A N 1
ATOM 2235 C CA . GLY A 1 292 ? -13.134 -2.825 17.894 1.00 94.44 292 GLY A CA 1
ATOM 2236 C C . GLY A 1 292 ? -12.098 -3.597 17.073 1.00 94.44 292 GLY A C 1
ATOM 2237 O O . GLY A 1 292 ? -11.046 -3.984 17.584 1.00 94.44 292 GLY A O 1
ATOM 2238 N N . SER A 1 293 ? -12.372 -3.766 15.783 1.00 95.38 293 SER A N 1
ATOM 2239 C CA . SER A 1 293 ? -11.492 -4.392 14.793 1.00 95.38 293 SER A CA 1
ATOM 2240 C C . SER A 1 293 ? -10.216 -3.580 14.581 1.00 95.38 293 SER A C 1
ATOM 2242 O O . SER A 1 293 ? -9.125 -4.149 14.586 1.00 95.38 293 SER A O 1
ATOM 2244 N N . VAL A 1 294 ? -10.328 -2.247 14.510 1.00 96.50 294 VAL A N 1
ATOM 2245 C CA . VAL A 1 294 ? -9.173 -1.335 14.478 1.00 96.50 294 VAL A CA 1
ATOM 2246 C C . VAL A 1 294 ? -8.277 -1.547 15.699 1.00 96.50 294 VAL A C 1
ATOM 2248 O O . VAL A 1 294 ? -7.076 -1.770 15.551 1.00 96.50 294 VAL A O 1
ATOM 2251 N N . THR A 1 295 ? -8.856 -1.573 16.901 1.00 95.56 295 THR A N 1
ATOM 2252 C CA . THR A 1 295 ? -8.110 -1.809 18.149 1.00 95.56 295 THR A CA 1
ATOM 2253 C C . THR A 1 295 ? -7.403 -3.167 18.152 1.00 95.56 295 THR A C 1
ATOM 2255 O O . THR A 1 295 ? -6.244 -3.255 18.558 1.00 95.56 295 THR A O 1
ATOM 2258 N N . ARG A 1 296 ? -8.063 -4.233 17.669 1.00 95.56 296 ARG A N 1
ATOM 2259 C CA . ARG A 1 296 ? -7.460 -5.575 17.566 1.00 95.56 296 ARG A CA 1
ATOM 2260 C C . ARG A 1 296 ? -6.253 -5.597 16.625 1.00 95.56 296 ARG A C 1
ATOM 2262 O O . ARG A 1 296 ? -5.214 -6.138 16.999 1.00 95.56 296 ARG A O 1
ATOM 2269 N N . VAL A 1 297 ? -6.376 -4.993 15.442 1.00 97.06 297 VAL A N 1
ATOM 2270 C CA . VAL A 1 297 ? -5.298 -4.943 14.441 1.00 97.06 297 VAL A CA 1
ATOM 2271 C C . VAL A 1 297 ? -4.109 -4.125 14.951 1.00 97.06 297 VAL A C 1
ATOM 2273 O O . VAL A 1 297 ? -2.989 -4.628 14.933 1.00 97.06 297 VAL A O 1
ATOM 2276 N N . LEU A 1 298 ? -4.336 -2.917 15.483 1.00 97.00 298 LEU A N 1
ATOM 2277 C CA . LEU A 1 298 ? -3.265 -2.060 16.019 1.00 97.00 298 LEU A CA 1
ATOM 2278 C C . LEU A 1 298 ? -2.524 -2.706 17.196 1.00 97.00 298 LEU A C 1
ATOM 2280 O O . LEU A 1 298 ? -1.305 -2.605 17.286 1.00 97.00 298 LEU A O 1
ATOM 2284 N N . LYS A 1 299 ? -3.244 -3.417 18.074 1.00 95.75 299 LYS A N 1
ATOM 2285 C CA . LYS A 1 299 ? -2.643 -4.148 19.197 1.00 95.75 299 LYS A CA 1
ATOM 2286 C C . LYS A 1 299 ? -1.710 -5.276 18.739 1.00 95.75 299 LYS A C 1
ATOM 2288 O O . LYS A 1 299 ? -0.758 -5.590 19.449 1.00 95.75 299 LYS A O 1
ATOM 2293 N N . ARG A 1 300 ? -1.995 -5.911 17.596 1.00 95.38 300 ARG A N 1
ATOM 2294 C CA . ARG A 1 300 ? -1.174 -6.997 17.033 1.00 95.38 300 ARG A CA 1
ATOM 2295 C C . ARG A 1 300 ? -0.043 -6.477 16.141 1.00 95.38 300 ARG A C 1
ATOM 2297 O O . ARG A 1 300 ? 1.018 -7.091 16.116 1.00 95.38 300 ARG A O 1
ATOM 2304 N N . TYR A 1 301 ? -0.260 -5.353 15.459 1.00 96.88 301 TYR A N 1
ATOM 2305 C CA . TYR A 1 301 ? 0.682 -4.728 14.529 1.00 96.88 301 TYR A CA 1
ATOM 2306 C C . TYR A 1 301 ? 0.815 -3.221 14.831 1.00 96.88 301 TYR A C 1
ATOM 2308 O O . TYR A 1 301 ? 0.191 -2.404 14.141 1.00 96.88 301 TYR A O 1
ATOM 2316 N N . PRO A 1 302 ? 1.598 -2.833 15.861 1.00 97.81 302 PRO A N 1
ATOM 2317 C CA . PRO A 1 302 ? 1.790 -1.436 16.260 1.00 97.81 302 PRO A CA 1
ATOM 2318 C C . PRO A 1 302 ? 2.345 -0.552 15.138 1.00 97.81 302 PRO A C 1
ATOM 2320 O O . PRO A 1 302 ? 2.992 -1.032 14.201 1.00 97.81 302 PRO A O 1
ATOM 2323 N N . ARG A 1 303 ? 2.084 0.758 15.211 1.00 97.75 303 ARG A N 1
ATOM 2324 C CA . ARG A 1 303 ? 2.386 1.688 14.109 1.00 97.75 303 ARG A CA 1
ATOM 2325 C C . ARG A 1 303 ? 3.823 2.186 14.063 1.00 97.75 303 ARG A C 1
ATOM 2327 O O . ARG A 1 303 ? 4.281 2.501 12.970 1.00 97.75 303 ARG A O 1
ATOM 2334 N N . HIS A 1 304 ? 4.534 2.164 15.191 1.00 96.62 304 HIS A N 1
ATOM 2335 C CA . HIS A 1 304 ? 5.948 2.548 15.284 1.00 96.62 304 HIS A CA 1
ATOM 2336 C C . HIS A 1 304 ? 6.216 3.970 14.749 1.00 96.62 304 HIS A C 1
ATOM 2338 O O . HIS A 1 304 ? 7.054 4.168 13.871 1.00 96.62 304 HIS A O 1
ATOM 2344 N N . ASP A 1 305 ? 5.474 4.954 15.269 1.00 95.25 305 ASP A N 1
ATOM 2345 C CA . ASP A 1 305 ? 5.606 6.380 14.937 1.00 95.25 305 ASP A CA 1
ATOM 2346 C C . ASP A 1 305 ? 5.430 6.702 13.439 1.00 95.25 305 ASP A C 1
ATOM 2348 O O . ASP A 1 305 ? 6.077 7.600 12.886 1.00 95.25 305 ASP A O 1
ATOM 2352 N N . LEU A 1 306 ? 4.511 6.005 12.761 1.00 97.06 306 LEU A N 1
ATOM 2353 C CA . LEU A 1 306 ? 4.239 6.145 11.326 1.00 97.06 306 LEU A CA 1
ATOM 2354 C C . LEU A 1 306 ? 3.975 7.607 10.947 1.00 97.06 306 LEU A C 1
ATOM 2356 O O . LEU A 1 306 ? 4.539 8.113 9.974 1.00 97.06 306 LEU A O 1
ATOM 2360 N N . LYS A 1 307 ? 3.181 8.319 11.757 1.00 96.50 307 LYS A N 1
ATOM 2361 C CA . LYS A 1 307 ? 2.904 9.758 11.596 1.00 96.50 307 LYS A CA 1
ATOM 2362 C C . LYS A 1 307 ? 4.148 10.643 11.525 1.00 96.50 307 LYS A C 1
ATOM 2364 O O . LYS A 1 307 ? 4.116 11.660 10.827 1.00 96.50 307 LYS A O 1
ATOM 2369 N N . ALA A 1 308 ? 5.207 10.302 12.255 1.00 95.19 308 ALA A N 1
ATOM 2370 C CA . ALA A 1 308 ? 6.447 11.069 12.299 1.00 95.19 308 ALA A CA 1
ATOM 2371 C C . ALA A 1 308 ? 7.434 10.611 11.217 1.00 95.19 308 ALA A C 1
ATOM 2373 O O . ALA A 1 308 ? 8.034 11.452 10.540 1.00 95.19 308 ALA A O 1
ATOM 2374 N N . SER A 1 309 ? 7.562 9.296 11.036 1.00 95.00 309 SER A N 1
ATOM 2375 C CA . SER A 1 309 ? 8.611 8.650 10.243 1.00 95.00 309 SER A CA 1
ATOM 2376 C C . SER A 1 309 ? 8.268 8.527 8.756 1.00 95.00 309 SER A C 1
ATOM 2378 O O . SER A 1 309 ? 9.071 8.929 7.914 1.00 95.00 309 SER A O 1
ATOM 2380 N N . LEU A 1 310 ? 7.056 8.081 8.391 1.00 94.94 310 LEU A N 1
ATOM 2381 C CA . LEU A 1 310 ? 6.680 7.890 6.980 1.00 94.94 310 LEU A CA 1
ATOM 2382 C C . LEU A 1 310 ? 6.813 9.174 6.127 1.00 94.94 310 LEU A C 1
ATOM 2384 O O . LEU A 1 310 ? 7.330 9.081 5.013 1.00 94.94 310 LEU A O 1
ATOM 2388 N N . PRO A 1 311 ? 6.450 10.386 6.609 1.00 95.00 311 PRO A N 1
ATOM 2389 C CA . PRO A 1 311 ? 6.682 11.631 5.870 1.00 95.00 311 PRO A CA 1
ATOM 2390 C C . PRO A 1 311 ? 8.150 11.918 5.517 1.00 95.00 311 PRO A C 1
ATOM 2392 O O . PRO A 1 311 ? 8.396 12.714 4.607 1.00 95.00 311 PRO A O 1
ATOM 2395 N N . GLN A 1 312 ? 9.107 11.324 6.238 1.00 93.12 312 GLN A N 1
ATOM 2396 C CA . GLN A 1 312 ? 10.548 11.464 5.999 1.00 93.12 312 GLN A CA 1
ATOM 2397 C C . GLN A 1 312 ? 10.983 10.507 4.884 1.00 93.12 312 GLN A C 1
ATOM 2399 O O . GLN A 1 312 ? 11.532 10.955 3.880 1.00 93.12 312 GLN A O 1
ATOM 2404 N N . THR A 1 313 ? 10.601 9.228 4.978 1.00 91.00 313 THR A N 1
ATOM 2405 C CA . THR A 1 313 ? 10.783 8.225 3.912 1.00 91.00 313 THR A CA 1
ATOM 2406 C C . THR A 1 313 ? 10.191 8.708 2.582 1.00 91.00 313 THR A C 1
ATOM 2408 O O . THR A 1 313 ? 10.884 8.756 1.565 1.00 91.00 313 THR A O 1
ATOM 2411 N N . PHE A 1 314 ? 8.948 9.204 2.597 1.00 88.69 314 PHE A N 1
ATOM 2412 C CA . PHE A 1 314 ? 8.298 9.795 1.419 1.00 88.69 314 PHE A CA 1
ATOM 2413 C C . PHE A 1 314 ? 9.006 11.050 0.891 1.00 88.69 314 PHE A C 1
ATOM 2415 O O . PHE A 1 314 ? 8.908 11.360 -0.295 1.00 88.69 314 PHE A O 1
ATOM 2422 N N . ALA A 1 315 ? 9.707 11.806 1.744 1.00 90.94 315 ALA A N 1
ATOM 2423 C CA . ALA A 1 315 ? 10.446 12.982 1.302 1.00 90.94 315 ALA A CA 1
ATOM 2424 C C . ALA A 1 315 ? 11.722 12.622 0.526 1.00 90.94 315 ALA A C 1
ATOM 2426 O O . ALA A 1 315 ? 12.107 13.424 -0.325 1.00 90.94 315 ALA A O 1
ATOM 2427 N N . HIS A 1 316 ? 12.325 11.454 0.780 1.00 91.50 316 HIS A N 1
ATOM 2428 C CA . HIS A 1 316 ? 13.500 10.958 0.054 1.00 91.50 316 HIS A CA 1
ATOM 2429 C C . HIS A 1 316 ? 13.138 10.454 -1.355 1.00 91.50 316 HIS A C 1
ATOM 2431 O O . HIS A 1 316 ? 13.803 10.827 -2.316 1.00 91.50 316 HIS A O 1
ATOM 2437 N N . GLU A 1 317 ? 12.021 9.732 -1.511 1.00 93.81 317 GLU A N 1
ATOM 2438 C CA . GLU A 1 317 ? 11.522 9.246 -2.818 1.00 93.81 317 GLU A CA 1
ATOM 2439 C C . GLU A 1 317 ? 10.750 10.316 -3.634 1.00 93.81 317 GLU A C 1
ATOM 2441 O O . GLU A 1 317 ? 10.208 10.051 -4.714 1.00 93.81 317 GLU A O 1
ATOM 2446 N N . ALA A 1 318 ? 10.678 11.560 -3.145 1.00 93.69 318 ALA A N 1
ATOM 2447 C CA . ALA A 1 318 ? 9.985 12.679 -3.793 1.00 93.69 318 ALA A CA 1
ATOM 2448 C C . ALA A 1 318 ? 10.778 13.295 -4.969 1.00 93.69 318 ALA A C 1
ATOM 2450 O O . ALA A 1 318 ? 10.900 14.518 -5.083 1.00 93.69 318 ALA A O 1
ATOM 2451 N N . HIS A 1 319 ? 11.310 12.457 -5.860 1.00 94.25 319 HIS A N 1
ATOM 2452 C CA . HIS A 1 319 ? 12.056 12.888 -7.042 1.00 94.25 319 HIS A CA 1
ATOM 2453 C C . HIS A 1 319 ? 11.175 13.657 -8.043 1.00 94.25 319 HIS A C 1
ATOM 2455 O O . HIS A 1 319 ? 9.996 13.358 -8.231 1.00 94.25 319 HIS A O 1
ATOM 2461 N N . ALA A 1 320 ? 11.755 14.640 -8.738 1.00 94.25 320 ALA A N 1
ATOM 2462 C CA . ALA A 1 320 ? 11.016 15.522 -9.643 1.00 94.25 320 ALA A CA 1
ATOM 2463 C C . ALA A 1 320 ? 10.175 14.743 -10.675 1.00 94.25 320 ALA A C 1
ATOM 2465 O O . ALA A 1 320 ? 10.710 13.941 -11.441 1.00 94.25 320 ALA A O 1
ATOM 2466 N N . GLY A 1 321 ? 8.866 15.011 -10.718 1.00 94.12 321 GLY A N 1
ATOM 2467 C CA . GLY A 1 321 ? 7.920 14.395 -11.657 1.00 94.12 321 GLY A CA 1
ATOM 2468 C C . GLY A 1 321 ? 7.375 13.016 -11.260 1.00 94.12 321 GLY A C 1
ATOM 2469 O O . GLY A 1 321 ? 6.590 12.462 -12.025 1.00 94.12 321 GLY A O 1
ATOM 2470 N N . THR A 1 322 ? 7.745 12.450 -10.106 1.00 96.50 322 THR A N 1
ATOM 2471 C CA . THR A 1 322 ? 7.131 11.205 -9.605 1.00 96.50 322 THR A CA 1
ATOM 2472 C C . THR A 1 322 ? 5.788 11.469 -8.922 1.00 96.50 322 THR A C 1
ATOM 2474 O O . THR A 1 322 ? 5.498 12.587 -8.484 1.00 96.50 322 THR A O 1
ATOM 2477 N N . ARG A 1 323 ? 4.979 10.412 -8.761 1.00 96.62 323 ARG A N 1
ATOM 2478 C CA . ARG A 1 323 ? 3.745 10.459 -7.955 1.00 96.62 323 ARG A CA 1
ATOM 2479 C C . ARG A 1 323 ? 4.014 10.861 -6.505 1.00 96.62 323 ARG A C 1
ATOM 2481 O O . ARG A 1 323 ? 3.261 11.654 -5.958 1.00 96.62 323 ARG A O 1
ATOM 2488 N N . THR A 1 324 ? 5.123 10.418 -5.918 1.00 96.25 324 THR A N 1
ATOM 2489 C CA . THR A 1 324 ? 5.554 10.803 -4.565 1.00 96.25 324 THR A CA 1
ATOM 2490 C C . THR A 1 324 ? 5.769 12.314 -4.440 1.00 96.25 324 THR A C 1
ATOM 2492 O O . THR A 1 324 ? 5.260 12.939 -3.509 1.00 96.25 324 THR A O 1
ATOM 2495 N N . ALA A 1 325 ? 6.456 12.938 -5.407 1.00 96.50 325 ALA A N 1
ATOM 2496 C CA . ALA A 1 325 ? 6.645 14.390 -5.431 1.00 96.50 325 ALA A CA 1
ATOM 2497 C C . ALA A 1 325 ? 5.323 15.151 -5.616 1.00 96.50 325 ALA A C 1
ATOM 2499 O O . ALA A 1 325 ? 5.090 16.160 -4.948 1.00 96.50 325 ALA A O 1
ATOM 2500 N N . PHE A 1 326 ? 4.438 14.645 -6.478 1.00 96.69 326 PHE A N 1
ATOM 2501 C CA . PHE A 1 326 ? 3.104 15.205 -6.679 1.00 96.69 326 PHE A CA 1
ATOM 2502 C C . PHE A 1 326 ? 2.249 15.128 -5.399 1.00 96.69 326 PHE A C 1
ATOM 2504 O O . PHE A 1 326 ? 1.776 16.160 -4.923 1.00 96.69 326 PHE A O 1
ATOM 2511 N N . LEU A 1 327 ? 2.141 13.952 -4.772 1.00 95.62 327 LEU A N 1
ATOM 2512 C CA . LEU A 1 327 ? 1.427 13.740 -3.506 1.00 95.62 327 LEU A CA 1
ATOM 2513 C C . LEU A 1 327 ? 1.970 14.651 -2.391 1.00 95.62 327 LEU A C 1
ATOM 2515 O O . LEU A 1 327 ? 1.200 15.296 -1.674 1.00 95.62 327 LEU A O 1
ATOM 2519 N N . LYS A 1 328 ? 3.300 14.781 -2.286 1.00 95.00 328 LYS A N 1
ATOM 2520 C CA . LYS A 1 328 ? 3.959 15.724 -1.370 1.00 95.00 328 LYS A CA 1
ATOM 2521 C C . LYS A 1 328 ? 3.538 17.173 -1.647 1.00 95.00 328 LYS A C 1
ATOM 2523 O O . LYS A 1 328 ? 3.210 17.879 -0.694 1.00 95.00 328 LYS A O 1
ATOM 2528 N N . SER A 1 329 ? 3.486 17.605 -2.913 1.00 94.19 329 SER A N 1
ATOM 2529 C CA . SER A 1 329 ? 3.072 18.973 -3.278 1.00 94.19 329 SER A CA 1
ATOM 2530 C C . SER A 1 329 ? 1.607 19.292 -2.954 1.00 94.19 329 SER A C 1
ATOM 2532 O O . SER A 1 329 ? 1.311 20.429 -2.602 1.00 94.19 329 SER A O 1
ATOM 2534 N N . ILE A 1 330 ? 0.710 18.296 -2.975 1.00 93.44 330 ILE A N 1
ATOM 2535 C CA . ILE A 1 330 ? -0.700 18.460 -2.572 1.00 93.44 330 ILE A CA 1
ATOM 2536 C C . ILE A 1 330 ? -0.942 18.176 -1.076 1.00 93.44 330 ILE A C 1
ATOM 2538 O O . ILE A 1 330 ? -2.082 18.047 -0.632 1.00 93.44 330 ILE A O 1
ATOM 2542 N N . GLY A 1 331 ? 0.125 18.105 -0.271 1.00 93.31 331 GLY A N 1
ATOM 2543 C CA . GLY A 1 331 ? 0.042 18.098 1.190 1.00 93.31 331 GLY A CA 1
ATOM 2544 C C . GLY A 1 331 ? -0.035 16.724 1.862 1.00 93.31 331 GLY A C 1
ATOM 2545 O O . GLY A 1 331 ? -0.358 16.674 3.052 1.00 93.31 331 GLY A O 1
ATOM 2546 N N . PHE A 1 332 ? 0.300 15.624 1.173 1.00 94.06 332 PHE A N 1
ATOM 2547 C CA . PHE A 1 332 ? 0.273 14.257 1.727 1.00 94.06 332 PHE A CA 1
ATOM 2548 C C . PHE A 1 332 ? 0.931 14.142 3.114 1.00 94.06 332 PHE A C 1
ATOM 2550 O O . PHE A 1 332 ? 0.310 13.648 4.052 1.00 94.06 332 PHE A O 1
ATOM 2557 N N . ASN A 1 333 ? 2.127 14.709 3.307 1.00 94.19 333 ASN A N 1
ATOM 2558 C CA . ASN A 1 333 ? 2.836 14.677 4.595 1.00 94.19 333 ASN A CA 1
ATOM 2559 C C . ASN A 1 333 ? 2.041 15.319 5.753 1.00 94.19 333 ASN A C 1
ATOM 2561 O O . ASN A 1 333 ? 2.157 14.883 6.899 1.00 94.19 333 ASN A O 1
ATOM 2565 N N . ARG A 1 334 ? 1.216 16.343 5.478 1.00 95.12 334 ARG A N 1
ATOM 2566 C CA . ARG A 1 334 ? 0.313 16.945 6.475 1.00 95.12 334 ARG A CA 1
ATOM 2567 C C . ARG A 1 334 ? -0.875 16.028 6.754 1.00 95.12 334 ARG A C 1
ATOM 2569 O O . ARG A 1 334 ? -1.283 15.919 7.909 1.00 95.12 334 ARG A O 1
ATOM 2576 N N . LEU A 1 335 ? -1.411 15.365 5.728 1.00 96.06 335 LEU A N 1
ATOM 2577 C CA . LEU A 1 335 ? -2.496 14.392 5.872 1.00 96.06 335 LEU A CA 1
ATOM 2578 C C . LEU A 1 335 ? -2.059 13.199 6.725 1.00 96.06 335 LEU A C 1
ATOM 2580 O O . LEU A 1 335 ? -2.795 12.856 7.646 1.00 96.06 335 LEU A O 1
ATOM 2584 N N . VAL A 1 336 ? -0.862 12.648 6.494 1.00 96.94 336 VAL A N 1
ATOM 2585 C CA . VAL A 1 336 ? -0.302 11.535 7.283 1.00 96.94 336 VAL A CA 1
ATOM 2586 C C . VAL A 1 336 ? -0.223 11.903 8.763 1.00 96.94 336 VAL A C 1
ATOM 2588 O O . VAL A 1 336 ? -0.877 11.271 9.586 1.00 96.94 336 VAL A O 1
ATOM 2591 N N . ARG A 1 337 ? 0.460 13.009 9.100 1.00 95.50 337 ARG A N 1
ATOM 2592 C CA . ARG A 1 337 ? 0.599 13.518 10.484 1.00 95.50 337 ARG A CA 1
ATOM 2593 C C . ARG A 1 337 ? -0.729 13.753 11.212 1.00 95.50 337 ARG A C 1
ATOM 2595 O O . ARG A 1 337 ? -0.761 13.779 12.436 1.00 95.50 337 ARG A O 1
ATOM 2602 N N . THR A 1 338 ? -1.816 13.956 10.468 1.00 94.75 338 THR A N 1
ATOM 2603 C CA . THR A 1 338 ? -3.152 14.269 10.999 1.00 94.75 338 THR A CA 1
ATOM 2604 C C . THR A 1 338 ? -4.177 13.154 10.762 1.00 94.75 338 THR A C 1
ATOM 2606 O O . THR A 1 338 ? -5.378 13.409 10.855 1.00 94.75 338 THR A O 1
ATOM 2609 N N . SER A 1 339 ? -3.729 11.931 10.449 1.00 94.62 339 SER A N 1
ATOM 2610 C CA . SER A 1 339 ? -4.593 10.747 10.369 1.00 94.62 339 SER A CA 1
ATOM 2611 C C . SER A 1 339 ? -5.210 10.404 11.730 1.00 94.62 339 SER A C 1
ATOM 2613 O O . SER A 1 339 ? -4.705 10.801 12.783 1.00 94.62 339 SER A O 1
ATOM 2615 N N . GLN A 1 340 ? -6.346 9.705 11.717 1.00 93.81 340 GLN A N 1
ATOM 2616 C CA . GLN A 1 340 ? -7.182 9.530 12.915 1.00 93.81 340 GLN A CA 1
ATOM 2617 C C . GLN A 1 340 ? -6.771 8.361 13.823 1.00 93.81 340 GLN A C 1
ATOM 2619 O O . GLN A 1 340 ? -7.308 8.219 14.916 1.00 93.81 340 GLN A O 1
ATOM 2624 N N . PHE A 1 341 ? -5.793 7.560 13.400 1.00 94.00 341 PHE A N 1
ATOM 26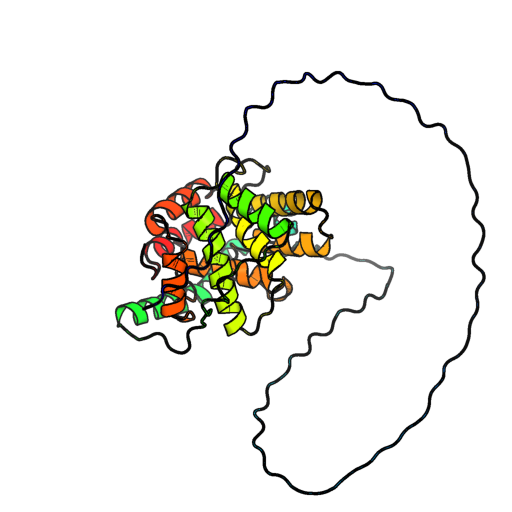25 C CA . PHE A 1 341 ? -5.197 6.501 14.211 1.00 94.00 341 PHE A CA 1
ATOM 2626 C C . PHE A 1 341 ? -4.420 7.072 15.410 1.00 94.00 341 PHE A C 1
ATOM 2628 O O . PHE A 1 341 ? -3.726 8.080 15.270 1.00 94.00 341 PHE A O 1
ATOM 2635 N N . ALA A 1 342 ? -4.488 6.424 16.574 1.00 88.38 342 ALA A N 1
ATOM 2636 C CA . ALA A 1 342 ? -3.438 6.559 17.592 1.00 88.38 342 ALA A CA 1
ATOM 2637 C C . ALA A 1 342 ? -2.141 5.908 17.074 1.00 88.38 342 ALA A C 1
ATOM 2639 O O . ALA A 1 342 ? -2.226 5.088 16.164 1.00 88.38 342 ALA A O 1
ATOM 2640 N N . GLU A 1 343 ? -0.976 6.275 17.614 1.00 87.62 343 GLU A N 1
ATOM 2641 C CA . GLU A 1 343 ? 0.304 5.582 17.356 1.00 87.62 343 GLU A CA 1
ATOM 2642 C C . GLU A 1 343 ? 0.579 4.527 18.436 1.00 87.62 343 GLU A C 1
ATOM 2644 O O . GLU A 1 343 ? 0.227 4.808 19.606 1.00 87.62 343 GLU A O 1
#

Radius of gyration: 25.66 Å; chains: 1; bounding box: 87×56×74 Å

Organism: NCBI:txid2607660

Secondary structure (DSSP, 8-state):
------PPP------PPPP----------PPPP----------------------------------------------------------PPPTTSHHHHHHHTT---HHHHHHHHHHHHHHHHHHHHHHHHHHTTPPP-S-B---TTT-----SHHHHHHHHHHHHHS-HHHHHHHHHHHHHHHHHHHHHT----HHHHHHHHHHTTGGGSTTTTTSSS-SSHHHHHHHHHHHHHHTTT--HHHHHHHHHHHHHTTSSS--GGGHHHHHHHHHHHHHHHH-TTGGGB-HHHHHHHHHHS--SSHHHHHHHHHHHS--TTSHHHHHHHTTHHHHHHT-S---